Protein AF-0000000068949629 (afdb_homodimer)

pLDDT: mean 82.86, std 16.63, range [38.22, 98.19]

Sequence (214 aa):
MLRVTVELIPDGQEEYCRTLGRIEIDNVLGESLTTGAYRIVMDEFDARIPAQCSTFRTIASLDNVERDLVRPMQLVGMALSVVAPVKRTMHSSQNEPQGVVLTREAIMLRVTVELIPDGQEEYCRTLGRIEIDNVLGESLTTGAYRIVMDEFDARIPAQCSTFRTIASLDNVERDLVRPMQLVGMALSVVAPVKRTMHSSQNEPQGVVLTREAI

Structure (mmCIF, N/CA/C/O backbone):
data_AF-0000000068949629-model_v1
#
loop_
_entity.id
_entity.type
_entity.pdbx_description
1 polymer 'Uncharacterized protein'
#
loop_
_atom_site.group_PDB
_atom_site.id
_atom_site.type_symbol
_atom_site.label_atom_id
_atom_site.label_alt_id
_atom_site.label_comp_id
_atom_site.label_asym_id
_atom_site.label_entity_id
_atom_site.label_seq_id
_atom_site.pdbx_PDB_ins_code
_atom_site.Cartn_x
_atom_site.Cartn_y
_atom_site.Cartn_z
_atom_site.occupancy
_atom_site.B_iso_or_equiv
_atom_site.auth_seq_id
_atom_site.auth_comp_id
_atom_site.auth_asym_id
_atom_site.auth_atom_id
_atom_site.pdbx_PDB_model_num
ATOM 1 N N . MET A 1 1 ? 6.242 -8.469 -11.344 1 93.5 1 MET A N 1
ATOM 2 C CA . MET A 1 1 ? 6.574 -7.355 -10.461 1 93.5 1 MET A CA 1
ATOM 3 C C . MET A 1 1 ? 5.34 -6.508 -10.172 1 93.5 1 MET A C 1
ATOM 5 O O . MET A 1 1 ? 4.523 -6.258 -11.062 1 93.5 1 MET A O 1
ATOM 9 N N . LEU A 1 2 ? 5.125 -6.215 -8.898 1 95.88 2 LEU A N 1
ATOM 10 C CA . LEU A 1 2 ? 4.121 -5.219 -8.539 1 95.88 2 LEU A CA 1
ATOM 11 C C . LEU A 1 2 ? 4.766 -3.852 -8.336 1 95.88 2 LEU A C 1
ATOM 13 O O . LEU A 1 2 ? 5.84 -3.75 -7.738 1 95.88 2 LEU A O 1
ATOM 17 N N . ARG A 1 3 ? 4.121 -2.867 -8.859 1 97.88 3 ARG A N 1
ATOM 18 C CA . ARG A 1 3 ? 4.508 -1.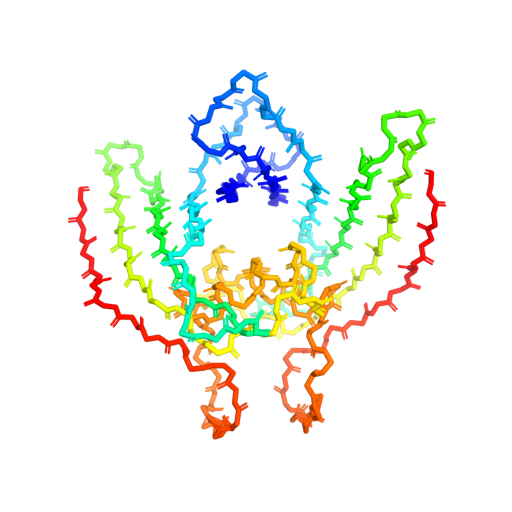482 -8.609 1 97.88 3 ARG A CA 1
ATOM 19 C C . ARG A 1 3 ? 3.395 -0.724 -7.891 1 97.88 3 ARG A C 1
ATOM 21 O O . ARG A 1 3 ? 2.236 -0.764 -8.312 1 97.88 3 ARG A O 1
ATOM 28 N N . VAL A 1 4 ? 3.73 -0.126 -6.848 1 98.19 4 VAL A N 1
ATOM 29 C CA . VAL A 1 4 ? 2.799 0.663 -6.051 1 98.19 4 VAL A CA 1
ATOM 30 C C . VAL A 1 4 ? 3.215 2.133 -6.074 1 98.19 4 VAL A C 1
ATOM 32 O O . VAL A 1 4 ? 4.359 2.465 -5.762 1 98.19 4 VAL A O 1
ATOM 35 N N . THR A 1 5 ? 2.33 2.975 -6.453 1 98 5 THR A N 1
ATOM 36 C CA . THR A 1 5 ? 2.582 4.41 -6.441 1 98 5 THR A CA 1
ATOM 37 C C . THR A 1 5 ? 1.659 5.113 -5.449 1 98 5 THR A C 1
ATOM 39 O O . THR A 1 5 ? 0.444 4.902 -5.469 1 98 5 THR A O 1
ATOM 42 N N . VAL A 1 6 ? 2.232 5.848 -4.613 1 97.19 6 VAL A N 1
ATOM 43 C CA . VAL A 1 6 ? 1.479 6.613 -3.629 1 97.19 6 VAL A CA 1
ATOM 44 C C . VAL A 1 6 ? 1.576 8.102 -3.949 1 97.19 6 VAL A C 1
ATOM 46 O O . VAL A 1 6 ? 2.674 8.664 -3.986 1 97.19 6 VAL A O 1
ATOM 49 N N . GLU A 1 7 ? 0.42 8.672 -4.102 1 96.31 7 GLU A N 1
ATOM 50 C CA . GLU A 1 7 ? 0.362 10.078 -4.48 1 96.31 7 GLU A CA 1
ATOM 51 C C . GLU A 1 7 ? -0.473 10.883 -3.486 1 96.31 7 GLU A C 1
ATOM 53 O O . GLU A 1 7 ? -1.421 10.359 -2.898 1 96.31 7 GLU A O 1
ATOM 58 N N . LEU A 1 8 ? -0.052 12.094 -3.301 1 94.44 8 LEU A N 1
ATOM 59 C CA . LEU A 1 8 ? -0.839 13.07 -2.559 1 94.44 8 LEU A CA 1
ATOM 60 C C . LEU A 1 8 ? -1.604 13.984 -3.51 1 94.44 8 LEU A C 1
ATOM 62 O O . LEU A 1 8 ? -1.021 14.555 -4.438 1 94.44 8 LEU A O 1
ATOM 66 N N . ILE A 1 9 ? -2.836 14 -3.324 1 94.44 9 ILE A N 1
ATOM 67 C CA . ILE A 1 9 ? -3.689 14.922 -4.059 1 94.44 9 ILE A CA 1
ATOM 68 C C . ILE A 1 9 ? -4.352 15.898 -3.082 1 94.44 9 ILE A C 1
ATOM 70 O O . ILE A 1 9 ? -5.426 15.617 -2.551 1 94.44 9 ILE A O 1
ATOM 74 N N . PRO A 1 10 ? -3.762 17.109 -2.922 1 90.19 10 PRO A N 1
ATOM 75 C CA . PRO A 1 10 ? -4.328 18.047 -1.956 1 90.19 10 PRO A CA 1
ATOM 76 C C . PRO A 1 10 ? -5.719 18.531 -2.354 1 90.19 10 PRO A C 1
ATOM 78 O O . PRO A 1 10 ? -5.934 18.938 -3.502 1 90.19 10 PRO A O 1
ATOM 81 N N . ASP A 1 11 ? -6.598 18.391 -1.507 1 86.88 11 ASP A N 1
ATOM 82 C CA . ASP A 1 11 ? -7.961 18.891 -1.635 1 86.88 11 ASP A CA 1
ATOM 83 C C . ASP A 1 11 ? -8.609 18.406 -2.924 1 86.88 11 ASP A C 1
ATOM 85 O O . ASP A 1 11 ? -9.406 19.125 -3.535 1 86.88 11 ASP A O 1
ATOM 89 N N . GLY A 1 12 ? -8.172 17.328 -3.438 1 85.94 12 GLY A N 1
ATOM 90 C CA . GLY A 1 12 ? -8.766 16.75 -4.629 1 85.94 12 GLY A CA 1
ATOM 91 C C . GLY A 1 12 ? -8.336 17.438 -5.91 1 85.94 12 GLY A C 1
ATOM 92 O O . GLY A 1 12 ? -8.938 17.219 -6.965 1 85.94 12 GLY A O 1
ATOM 93 N N . GLN A 1 13 ? -7.332 18.281 -5.773 1 92.25 13 GLN A N 1
ATOM 94 C CA . GLN A 1 13 ? -6.84 19.016 -6.93 1 92.25 13 GLN A CA 1
ATOM 95 C C . GLN A 1 13 ? -5.711 18.266 -7.625 1 92.25 13 GLN A C 1
ATOM 97 O O . GLN A 1 13 ? -4.555 18.328 -7.199 1 92.25 13 GLN A O 1
ATOM 102 N N . GLU A 1 14 ? -6 17.672 -8.773 1 93.25 14 GLU A N 1
ATOM 103 C CA . GLU A 1 14 ? -5.086 16.797 -9.5 1 93.25 14 GLU A CA 1
ATOM 104 C C . GLU A 1 14 ? -3.855 17.562 -9.977 1 93.25 14 GLU A C 1
ATOM 106 O O . GLU A 1 14 ? -2.779 16.969 -10.133 1 93.25 14 GLU A O 1
ATOM 111 N N . GLU A 1 15 ? -4.059 18.875 -10.203 1 92.81 15 GLU A N 1
ATOM 112 C CA . GLU A 1 15 ? -2.961 19.672 -10.727 1 92.81 15 GLU A CA 1
ATOM 113 C C . GLU A 1 15 ? -1.818 19.766 -9.719 1 92.81 15 GLU A C 1
ATOM 115 O O . GLU A 1 15 ? -0.684 20.078 -10.086 1 92.81 15 GLU A O 1
ATOM 120 N N . TYR A 1 16 ? -2.078 19.531 -8.492 1 91.06 16 TYR A N 1
ATOM 121 C CA . TYR A 1 16 ? -1.06 19.625 -7.457 1 91.06 16 TYR A CA 1
ATOM 122 C C . TYR A 1 16 ? -0.624 18.25 -6.98 1 91.06 16 TYR A C 1
ATOM 124 O O . TYR A 1 16 ? 0.015 18.109 -5.934 1 91.06 16 TYR A O 1
ATOM 132 N N . CYS A 1 17 ? -1.004 17.312 -7.797 1 93.25 17 CYS A N 1
ATOM 133 C CA . CYS A 1 17 ? -0.651 15.93 -7.457 1 93.25 17 CYS A CA 1
ATOM 134 C C . CYS A 1 17 ? 0.861 15.758 -7.391 1 93.25 17 CYS A C 1
ATOM 136 O O . CYS A 1 17 ? 1.589 16.281 -8.242 1 93.25 17 CYS A O 1
ATOM 138 N N . ARG A 1 18 ? 1.323 15.047 -6.328 1 92.75 18 ARG A N 1
ATOM 139 C CA . ARG A 1 18 ? 2.742 14.711 -6.234 1 92.75 18 ARG A CA 1
ATOM 140 C C . ARG A 1 18 ? 2.936 13.281 -5.73 1 92.75 18 ARG A C 1
ATOM 142 O O . ARG A 1 18 ? 2.178 12.812 -4.883 1 92.75 18 ARG A O 1
ATOM 149 N N . THR A 1 19 ? 3.982 12.703 -6.242 1 93.69 19 THR A N 1
ATOM 150 C CA . THR A 1 19 ? 4.312 11.352 -5.82 1 93.69 19 THR A CA 1
ATOM 151 C C . THR A 1 19 ? 5.074 11.367 -4.496 1 93.69 19 THR A C 1
ATOM 153 O O . THR A 1 19 ? 6.066 12.078 -4.355 1 93.69 19 THR A O 1
ATOM 156 N N . LEU A 1 20 ? 4.566 10.609 -3.57 1 93.88 20 LEU A N 1
ATOM 157 C CA . LEU A 1 20 ? 5.191 10.57 -2.254 1 93.88 20 LEU A CA 1
ATOM 158 C C . LEU A 1 20 ? 6.102 9.352 -2.121 1 93.88 20 LEU A C 1
ATOM 160 O O . LEU A 1 20 ? 7.02 9.344 -1.298 1 93.88 20 LEU A O 1
ATOM 164 N N . GLY A 1 21 ? 5.805 8.32 -2.842 1 95.44 21 GLY A N 1
ATOM 165 C CA . GLY A 1 21 ? 6.605 7.109 -2.748 1 95.44 21 GLY A CA 1
ATOM 166 C C . GLY A 1 21 ? 6.25 6.074 -3.799 1 95.44 21 GLY A C 1
ATOM 167 O O . GLY A 1 21 ? 5.191 6.16 -4.426 1 95.44 21 GLY A O 1
ATOM 168 N N . ARG A 1 22 ? 7.199 5.18 -3.973 1 96.88 22 ARG A N 1
ATOM 169 C CA . ARG A 1 22 ? 7.055 4.055 -4.887 1 96.88 22 ARG A CA 1
ATOM 170 C C . ARG A 1 22 ? 7.609 2.771 -4.273 1 96.88 22 ARG A C 1
ATOM 172 O O . ARG A 1 22 ? 8.664 2.789 -3.641 1 96.88 22 ARG A O 1
ATOM 179 N N . ILE A 1 23 ? 6.859 1.724 -4.508 1 97.62 23 ILE A N 1
ATOM 180 C CA . ILE A 1 23 ? 7.297 0.413 -4.035 1 97.62 23 ILE A CA 1
ATOM 181 C C . ILE A 1 23 ? 7.316 -0.573 -5.203 1 97.62 23 ILE A C 1
ATOM 183 O O . ILE A 1 23 ? 6.383 -0.615 -6.004 1 97.62 23 ILE A O 1
ATOM 187 N N . GLU A 1 24 ? 8.336 -1.262 -5.262 1 97.62 24 GLU A N 1
ATOM 188 C CA . GLU A 1 24 ? 8.406 -2.4 -6.176 1 97.62 24 GLU A CA 1
ATOM 189 C C . GLU A 1 24 ? 8.555 -3.711 -5.41 1 97.62 24 GLU A C 1
ATOM 191 O O . GLU A 1 24 ? 9.359 -3.809 -4.48 1 97.62 24 GLU A O 1
ATOM 196 N N . ILE A 1 25 ? 7.766 -4.621 -5.77 1 96.06 25 ILE A N 1
ATOM 197 C CA . ILE A 1 25 ? 7.785 -5.949 -5.164 1 96.06 25 ILE A CA 1
ATOM 198 C C . ILE A 1 25 ? 8.062 -7 -6.238 1 96.06 25 ILE A C 1
ATOM 200 O O . ILE A 1 25 ? 7.227 -7.234 -7.117 1 96.06 25 ILE A O 1
ATOM 204 N N . ASP A 1 26 ? 9.164 -7.648 -6.078 1 95 26 ASP A N 1
ATOM 205 C CA . ASP A 1 26 ? 9.586 -8.648 -7.055 1 95 26 ASP A CA 1
ATOM 206 C C . ASP A 1 26 ? 9.562 -10.047 -6.453 1 95 26 ASP A C 1
ATOM 208 O O . ASP A 1 26 ? 10.031 -10.258 -5.332 1 95 26 ASP A O 1
ATOM 212 N N . ASN A 1 27 ? 8.977 -10.906 -7.242 1 89.69 27 ASN A N 1
ATOM 213 C CA . ASN A 1 27 ? 9.07 -12.312 -6.852 1 89.69 27 ASN A CA 1
ATOM 214 C C . ASN A 1 27 ? 10.453 -12.883 -7.137 1 89.69 27 ASN A C 1
ATOM 216 O O . ASN A 1 27 ? 10.906 -12.891 -8.281 1 89.69 27 ASN A O 1
ATOM 220 N N . VAL A 1 28 ? 11.297 -13.258 -6.16 1 86.25 28 VAL A N 1
ATOM 221 C CA . VAL A 1 28 ? 12.656 -13.734 -6.367 1 86.25 28 VAL A CA 1
ATOM 222 C C . VAL A 1 28 ? 12.695 -15.258 -6.234 1 86.25 28 VAL A C 1
ATOM 224 O O . VAL A 1 28 ? 13.766 -15.867 -6.363 1 86.25 28 VAL A O 1
ATOM 227 N N . LEU A 1 29 ? 11.703 -16 -6.645 1 67.31 29 LEU A N 1
ATOM 228 C CA . LEU A 1 29 ? 11.555 -17.453 -6.637 1 67.31 29 LEU A CA 1
ATOM 229 C C . LEU A 1 29 ? 11.828 -18.016 -5.246 1 67.31 29 LEU A C 1
ATOM 231 O O . LEU A 1 29 ? 12.82 -17.656 -4.605 1 67.31 29 LEU A O 1
ATOM 235 N N . GLY A 1 30 ? 10.906 -18.422 -4.598 1 61.38 30 GLY A N 1
ATOM 236 C CA . GLY A 1 30 ? 10.969 -18.969 -3.252 1 61.38 30 GLY A CA 1
ATOM 237 C C . GLY A 1 30 ? 11.578 -20.359 -3.201 1 61.38 30 GLY A C 1
ATOM 238 O O . GLY A 1 30 ? 12.016 -20.891 -4.223 1 61.38 30 GLY A O 1
ATOM 239 N N . GLU A 1 31 ? 11.812 -20.656 -1.986 1 62 31 GLU A N 1
ATOM 240 C CA . GLU A 1 31 ? 12.445 -21.922 -1.659 1 62 31 GLU A CA 1
ATOM 241 C C . GLU A 1 31 ? 11.508 -23.094 -1.928 1 62 31 GLU A C 1
ATOM 243 O O . GLU A 1 31 ? 11.953 -24.219 -2.119 1 62 31 GLU A O 1
ATOM 248 N N . SER A 1 32 ? 10.258 -22.75 -1.816 1 66.5 32 SER A N 1
ATOM 249 C CA . SER A 1 32 ? 9.312 -23.859 -1.945 1 66.5 32 SER A CA 1
ATOM 250 C C . SER A 1 32 ? 8.305 -23.594 -3.062 1 66.5 32 SER A C 1
ATOM 252 O O . SER A 1 32 ? 8.211 -22.469 -3.572 1 66.5 32 SER A O 1
ATOM 254 N N . LEU A 1 33 ? 7.613 -24.703 -3.314 1 71.12 33 LEU A N 1
ATOM 255 C CA . LEU A 1 33 ? 6.59 -24.625 -4.352 1 71.12 33 LEU A CA 1
ATOM 256 C C . LEU A 1 33 ? 5.387 -23.812 -3.877 1 71.12 33 LEU A C 1
ATOM 258 O O . LEU A 1 33 ? 4.664 -23.234 -4.691 1 71.12 33 LEU A O 1
ATOM 262 N N . THR A 1 34 ? 5.262 -23.812 -2.555 1 77.12 34 THR A N 1
ATOM 263 C CA . THR A 1 34 ? 4.02 -23.25 -2.049 1 77.12 34 THR A CA 1
ATOM 264 C C . THR A 1 34 ? 4.266 -21.859 -1.448 1 77.12 34 THR A C 1
ATOM 266 O O . THR A 1 34 ? 3.32 -21.109 -1.221 1 77.12 34 THR A O 1
ATOM 269 N N . THR A 1 35 ? 5.52 -21.656 -1.197 1 77.69 35 THR A N 1
ATOM 270 C CA . THR A 1 35 ? 5.824 -20.359 -0.59 1 77.69 35 THR A CA 1
ATOM 271 C C . THR A 1 35 ? 6.676 -19.516 -1.525 1 77.69 35 THR A C 1
ATOM 273 O O . THR A 1 35 ? 7.43 -20.047 -2.342 1 77.69 35 THR A O 1
ATOM 276 N N . GLY A 1 36 ? 6.355 -18.281 -1.43 1 81.5 36 GLY A N 1
ATOM 277 C CA . GLY A 1 36 ? 7.113 -17.344 -2.24 1 81.5 36 GLY A CA 1
ATOM 278 C C . GLY A 1 36 ? 7.98 -16.422 -1.416 1 81.5 36 GLY A C 1
ATOM 279 O O . GLY A 1 36 ? 7.777 -16.266 -0.209 1 81.5 36 GLY A O 1
ATOM 280 N N . ALA A 1 37 ? 9.109 -15.992 -2.035 1 89.25 37 ALA A N 1
ATOM 281 C CA . ALA A 1 37 ? 9.984 -14.945 -1.508 1 89.25 37 ALA A CA 1
ATOM 282 C C . ALA A 1 37 ? 9.938 -13.695 -2.389 1 89.25 37 ALA A C 1
ATOM 284 O O . ALA A 1 37 ? 9.867 -13.797 -3.615 1 89.25 37 ALA A O 1
ATOM 285 N N . TYR A 1 38 ? 10.008 -12.617 -1.678 1 93.31 38 TYR A N 1
ATOM 286 C CA . TYR A 1 38 ? 9.875 -11.359 -2.4 1 93.31 38 TYR A CA 1
ATOM 287 C C . TYR A 1 38 ? 10.961 -10.375 -1.983 1 93.31 38 TYR A C 1
ATOM 289 O O . TYR A 1 38 ? 11.383 -10.359 -0.825 1 93.31 38 TYR A O 1
ATOM 297 N N . ARG A 1 39 ? 11.414 -9.609 -2.961 1 96 39 ARG A N 1
ATOM 298 C CA . ARG A 1 39 ? 12.25 -8.438 -2.715 1 96 39 ARG A CA 1
ATOM 299 C C . ARG A 1 39 ? 11.43 -7.152 -2.812 1 96 39 ARG A C 1
ATOM 301 O O . ARG A 1 39 ? 10.703 -6.949 -3.781 1 96 39 ARG A O 1
ATOM 308 N N . ILE A 1 40 ? 11.539 -6.367 -1.819 1 97.06 40 ILE A N 1
ATOM 309 C CA . ILE A 1 40 ? 10.789 -5.121 -1.743 1 97.06 40 ILE A CA 1
ATOM 310 C C . ILE A 1 40 ? 11.75 -3.934 -1.82 1 97.06 40 ILE A C 1
ATOM 312 O O . ILE A 1 40 ? 12.75 -3.887 -1.099 1 97.06 40 ILE A O 1
ATOM 316 N N . VAL A 1 41 ? 11.508 -3 -2.705 1 97.88 41 VAL A N 1
ATOM 317 C CA . VAL A 1 41 ? 12.227 -1.731 -2.777 1 97.88 41 VAL A CA 1
ATOM 318 C C . VAL A 1 41 ? 11.234 -0.572 -2.648 1 97.88 41 VAL A C 1
ATOM 320 O O . VAL A 1 41 ? 10.32 -0.438 -3.459 1 97.88 41 VAL A O 1
ATOM 323 N N . MET A 1 42 ? 11.414 0.208 -1.612 1 97.38 42 MET A N 1
ATOM 324 C CA . MET A 1 42 ? 10.562 1.378 -1.413 1 97.38 42 MET A CA 1
ATOM 325 C C . MET A 1 42 ? 11.383 2.664 -1.478 1 97.38 42 MET A C 1
ATOM 327 O O . MET A 1 42 ? 12.375 2.809 -0.762 1 97.38 42 MET A O 1
ATOM 331 N N . ASP A 1 43 ? 10.984 3.592 -2.332 1 96.06 43 ASP A N 1
ATOM 332 C CA . ASP A 1 43 ? 11.5 4.957 -2.371 1 96.06 43 ASP A CA 1
ATOM 333 C C . ASP A 1 43 ? 10.477 5.945 -1.814 1 96.06 43 ASP A C 1
ATOM 335 O O . ASP A 1 43 ? 9.336 5.992 -2.279 1 96.06 43 ASP A O 1
ATOM 339 N N . GLU A 1 44 ? 10.789 6.602 -0.808 1 94.12 44 GLU A N 1
ATOM 340 C CA . GLU A 1 44 ? 9.961 7.676 -0.267 1 94.12 44 GLU A CA 1
ATOM 341 C C . GLU A 1 44 ? 10.516 9.047 -0.65 1 94.12 44 GLU A C 1
ATOM 343 O O . GLU A 1 44 ? 11.719 9.289 -0.523 1 94.12 44 GLU A O 1
ATOM 348 N N . PHE A 1 45 ? 9.531 9.805 -1.067 1 90.06 45 PHE A N 1
ATOM 349 C CA . PHE A 1 45 ? 9.938 11.117 -1.567 1 90.06 45 PHE A CA 1
ATOM 350 C C . PHE A 1 45 ? 9.508 12.219 -0.603 1 90.06 45 PHE A C 1
ATOM 352 O O . PHE A 1 45 ? 8.352 12.273 -0.185 1 90.06 45 PHE A O 1
ATOM 359 N N . ASP A 1 46 ? 10.344 12.773 0.054 1 75.69 46 ASP A N 1
ATOM 360 C CA . ASP A 1 46 ? 10.031 13.922 0.9 1 75.69 46 ASP A CA 1
ATOM 361 C C . ASP A 1 46 ? 10.172 15.227 0.127 1 75.69 46 ASP A C 1
ATOM 363 O O . ASP A 1 46 ? 11.273 15.594 -0.288 1 75.69 46 ASP A O 1
ATOM 367 N N . ALA A 1 47 ? 9.055 15.719 -0.407 1 61.38 47 ALA A N 1
ATOM 368 C CA . ALA A 1 47 ? 9.219 16.969 -1.154 1 61.38 47 ALA A CA 1
ATOM 369 C C . ALA A 1 47 ? 8.758 18.172 -0.329 1 61.38 47 ALA A C 1
ATOM 371 O O . ALA A 1 47 ? 8.391 19.203 -0.883 1 61.38 47 ALA A O 1
ATOM 372 N N . ARG A 1 48 ? 8.539 17.922 0.964 1 57.22 48 ARG A N 1
ATOM 373 C CA . ARG A 1 48 ? 8.039 19.078 1.728 1 57.22 48 ARG A CA 1
ATOM 374 C C . ARG A 1 48 ? 8.781 20.344 1.339 1 57.22 48 ARG A C 1
ATOM 376 O O . ARG A 1 48 ? 8.211 21.438 1.396 1 57.22 48 ARG A O 1
ATOM 383 N N . ILE A 1 49 ? 10.102 20.125 0.949 1 52.38 49 ILE A N 1
ATOM 384 C CA . ILE A 1 49 ? 10.844 21.328 0.55 1 52.38 49 ILE A CA 1
ATOM 385 C C . ILE A 1 49 ? 11.25 21.219 -0.916 1 52.38 49 ILE A C 1
ATOM 387 O O . ILE A 1 49 ? 12.008 20.312 -1.287 1 52.38 49 ILE A O 1
ATOM 391 N N . PRO A 1 50 ? 10.438 21.781 -1.821 1 53.56 50 PRO A N 1
ATOM 392 C CA . PRO A 1 50 ? 10.75 21.734 -3.254 1 53.56 50 PRO A CA 1
ATOM 393 C C . PRO A 1 50 ? 12.25 21.656 -3.531 1 53.56 50 PRO A C 1
ATOM 395 O O . PRO A 1 50 ? 12.672 20.922 -4.434 1 53.56 50 PRO A O 1
ATOM 398 N N . ALA A 1 51 ? 12.992 22.5 -2.945 1 54.75 51 ALA A N 1
ATOM 399 C CA . ALA A 1 51 ? 14.422 22.609 -3.229 1 54.75 51 ALA A CA 1
ATOM 400 C C . ALA A 1 51 ? 15.195 21.438 -2.629 1 54.75 51 ALA A C 1
ATOM 402 O O . ALA A 1 51 ? 16.375 21.234 -2.936 1 54.75 51 ALA A O 1
ATOM 403 N N . GLN A 1 52 ? 14.562 20.766 -1.768 1 57.16 52 GLN A N 1
ATOM 404 C CA . GLN A 1 52 ? 15.305 19.688 -1.104 1 57.16 52 GLN A CA 1
ATOM 405 C C . GLN A 1 52 ? 14.578 18.359 -1.235 1 57.16 52 GLN A C 1
ATOM 407 O O . GLN A 1 52 ? 13.984 17.875 -0.271 1 57.16 52 GLN A O 1
ATOM 412 N N . CYS A 1 53 ? 14.383 17.938 -2.426 1 64.06 53 CYS A N 1
ATOM 413 C CA . CYS A 1 53 ? 13.758 16.641 -2.646 1 64.06 53 CYS A CA 1
ATOM 414 C C . CYS A 1 53 ? 14.672 15.508 -2.189 1 64.06 53 CYS A C 1
ATOM 416 O O . CYS A 1 53 ? 15.828 15.438 -2.598 1 64.06 53 CYS A O 1
ATOM 418 N N . SER A 1 54 ? 14.375 15.008 -0.952 1 80.19 54 SER A N 1
ATOM 419 C CA . SER A 1 54 ? 15.141 13.852 -0.509 1 80.19 54 SER A CA 1
ATOM 420 C C . SER A 1 54 ? 14.367 12.555 -0.736 1 80.19 54 SER A C 1
ATOM 422 O O . SER A 1 54 ? 13.141 12.539 -0.648 1 80.19 54 SER A O 1
ATOM 424 N N . THR A 1 55 ? 15.133 11.672 -1.27 1 89.12 55 THR A N 1
ATOM 425 C CA . THR A 1 55 ? 14.586 10.328 -1.475 1 89.12 55 THR A CA 1
ATOM 426 C C . THR A 1 55 ? 15.25 9.328 -0.535 1 89.12 55 THR A C 1
ATOM 428 O O . THR A 1 55 ? 16.469 9.312 -0.402 1 89.12 55 THR A O 1
ATOM 431 N N . PHE A 1 56 ? 14.445 8.617 0.227 1 91.88 56 PHE A N 1
ATOM 432 C CA . PHE A 1 56 ? 14.922 7.535 1.079 1 91.88 56 PHE A CA 1
ATOM 433 C C . PHE A 1 56 ? 14.516 6.18 0.508 1 91.88 56 PHE A C 1
ATOM 435 O O . PHE A 1 56 ? 13.359 5.98 0.133 1 91.88 56 PHE A O 1
ATOM 442 N N . ARG A 1 57 ? 15.562 5.324 0.396 1 95.62 57 ARG A N 1
ATOM 443 C CA . ARG A 1 57 ? 15.297 3.998 -0.154 1 95.62 57 ARG A CA 1
ATOM 444 C C . ARG A 1 57 ? 15.43 2.924 0.921 1 95.62 57 ARG A C 1
ATOM 446 O O . ARG A 1 57 ? 16.422 2.891 1.657 1 95.62 57 ARG A O 1
ATOM 453 N N . THR A 1 58 ? 14.461 2.168 1.078 1 96.31 58 THR A N 1
ATOM 454 C CA . THR A 1 58 ? 14.469 0.998 1.948 1 96.31 58 THR A CA 1
ATOM 455 C C . THR A 1 58 ? 14.359 -0.285 1.13 1 96.31 58 THR A C 1
ATOM 457 O O . THR A 1 58 ? 13.477 -0.41 0.279 1 96.31 58 THR A O 1
ATOM 460 N N . ILE A 1 59 ? 15.234 -1.189 1.297 1 96.88 59 ILE A N 1
ATOM 461 C CA . ILE A 1 59 ? 15.203 -2.496 0.649 1 96.88 59 ILE A CA 1
ATOM 462 C C . ILE A 1 59 ? 14.953 -3.582 1.692 1 96.88 59 ILE A C 1
ATOM 464 O O . ILE A 1 59 ? 15.555 -3.57 2.768 1 96.88 59 ILE A O 1
ATOM 468 N N . ALA A 1 60 ? 14.055 -4.461 1.378 1 96.69 60 ALA A N 1
ATOM 469 C CA . ALA A 1 60 ? 13.719 -5.527 2.316 1 96.69 60 ALA A CA 1
ATOM 470 C C . ALA A 1 60 ? 13.422 -6.832 1.581 1 96.69 60 ALA A C 1
ATOM 472 O O . ALA A 1 60 ? 13.297 -6.848 0.354 1 96.69 60 ALA A O 1
ATOM 473 N N . SER A 1 61 ? 13.383 -7.855 2.359 1 93.88 61 SER A N 1
ATOM 474 C CA . SER A 1 61 ? 12.945 -9.156 1.861 1 93.88 61 SER A CA 1
ATOM 475 C C . SER A 1 61 ? 11.742 -9.672 2.641 1 93.88 61 SER A C 1
ATOM 477 O O . SER A 1 61 ? 11.586 -9.367 3.826 1 93.88 61 SER A O 1
ATOM 479 N N . LEU A 1 62 ? 10.906 -10.289 1.984 1 91.88 62 LEU A N 1
ATOM 480 C CA . LEU A 1 62 ? 9.75 -10.977 2.555 1 91.88 62 LEU A CA 1
ATOM 481 C C . LEU A 1 62 ? 9.742 -12.445 2.152 1 91.88 62 LEU A C 1
ATOM 483 O O . LEU A 1 62 ? 9.648 -12.773 0.966 1 91.88 62 LEU A O 1
ATOM 487 N N . ASP A 1 63 ? 9.773 -13.305 3.176 1 87.5 63 ASP A N 1
ATOM 488 C CA . ASP A 1 63 ? 9.883 -14.727 2.887 1 87.5 63 ASP A CA 1
ATOM 489 C C . ASP A 1 63 ? 8.68 -15.492 3.434 1 87.5 63 ASP A C 1
ATOM 491 O O . ASP A 1 63 ? 7.883 -14.945 4.195 1 87.5 63 ASP A O 1
ATOM 495 N N . ASN A 1 64 ? 8.547 -16.703 2.945 1 83.5 64 ASN A N 1
ATOM 496 C CA . ASN A 1 64 ? 7.559 -17.656 3.449 1 83.5 64 ASN A CA 1
ATOM 497 C C . ASN A 1 64 ? 6.137 -17.125 3.273 1 83.5 64 ASN A C 1
ATOM 499 O O . ASN A 1 64 ? 5.309 -17.25 4.18 1 83.5 64 ASN A O 1
ATOM 503 N N . VAL A 1 65 ? 5.977 -16.469 2.119 1 84.25 65 VAL A N 1
ATOM 504 C CA . VAL A 1 65 ? 4.629 -16 1.807 1 84.25 65 VAL A CA 1
ATOM 505 C C . VAL A 1 65 ? 3.867 -17.094 1.051 1 84.25 65 VAL A C 1
ATOM 507 O O . VAL A 1 65 ? 4.359 -17.625 0.051 1 84.25 65 VAL A O 1
ATOM 510 N N . GLU A 1 66 ? 2.752 -17.391 1.527 1 80.81 66 GLU A N 1
ATOM 511 C CA . GLU A 1 66 ? 1.922 -18.359 0.827 1 80.81 66 GLU A CA 1
ATOM 512 C C . GLU A 1 66 ? 1.362 -17.781 -0.469 1 80.81 66 GLU A C 1
ATOM 514 O O . GLU A 1 66 ? 0.375 -17.047 -0.449 1 80.81 66 GLU A O 1
ATOM 519 N N . ARG A 1 67 ? 1.834 -18.109 -1.653 1 70.12 67 ARG A N 1
ATOM 520 C CA . ARG A 1 67 ? 1.58 -17.453 -2.936 1 70.12 67 ARG A CA 1
ATOM 521 C C . ARG A 1 67 ? 0.131 -17.656 -3.371 1 70.12 67 ARG A C 1
ATOM 523 O O . ARG A 1 67 ? -0.468 -16.766 -3.973 1 70.12 67 ARG A O 1
ATOM 530 N N . ASP A 1 68 ? -0.387 -18.828 -3.086 1 75.38 68 ASP A N 1
ATOM 531 C CA . ASP A 1 68 ? -1.714 -19.141 -3.602 1 75.38 68 ASP A CA 1
ATOM 532 C C . ASP A 1 68 ? -2.805 -18.516 -2.744 1 75.38 68 ASP A C 1
ATOM 534 O O . ASP A 1 68 ? -3.963 -18.438 -3.16 1 75.38 68 ASP A O 1
ATOM 538 N N . LEU A 1 69 ? -2.307 -17.906 -1.694 1 73.88 69 LEU A N 1
ATOM 539 C CA . LEU A 1 69 ? -3.322 -17.453 -0.75 1 73.88 69 LEU A CA 1
ATOM 540 C C . LEU A 1 69 ? -3.281 -15.938 -0.59 1 73.88 69 LEU A C 1
ATOM 542 O O . LEU A 1 69 ? -4.227 -15.336 -0.075 1 73.88 69 LEU A O 1
ATOM 546 N N . VAL A 1 70 ? -2.279 -15.352 -1.128 1 84.19 70 VAL A N 1
ATOM 547 C CA . VAL A 1 70 ? -2.127 -13.922 -0.872 1 84.19 70 VAL A CA 1
ATOM 548 C C . VAL A 1 70 ? -2.461 -13.133 -2.135 1 84.19 70 VAL A C 1
ATOM 550 O O . VAL A 1 70 ? -1.8 -13.289 -3.164 1 84.19 70 VAL A O 1
ATOM 553 N N . ARG A 1 71 ? -3.49 -12.344 -2.035 1 88.19 71 ARG A N 1
ATOM 554 C CA . ARG A 1 71 ? -3.867 -11.445 -3.121 1 88.19 71 ARG A CA 1
ATOM 555 C C . ARG A 1 71 ? -2.871 -10.297 -3.254 1 88.19 71 ARG A C 1
ATOM 557 O O . ARG A 1 71 ? -2.156 -9.977 -2.303 1 88.19 71 ARG A O 1
ATOM 564 N N . PRO A 1 72 ? -2.838 -9.703 -4.441 1 91.38 72 PRO A N 1
ATOM 565 C CA . PRO A 1 72 ? -1.855 -8.633 -4.66 1 91.38 72 PRO A CA 1
ATOM 566 C C . PRO A 1 72 ? -1.956 -7.52 -3.623 1 91.38 72 PRO A C 1
ATOM 568 O O . PRO A 1 72 ? -0.936 -7.074 -3.092 1 91.38 72 PRO A O 1
ATOM 571 N N . MET A 1 73 ? -3.186 -7.152 -3.309 1 93.75 73 MET A N 1
ATOM 572 C CA . MET A 1 73 ? -3.34 -6.066 -2.348 1 93.75 73 MET A CA 1
ATOM 573 C C . MET A 1 73 ? -2.838 -6.48 -0.968 1 93.75 73 MET A C 1
ATOM 575 O O . MET A 1 73 ? -2.318 -5.656 -0.216 1 93.75 73 MET A O 1
ATOM 579 N N . GLN A 1 74 ? -3.025 -7.711 -0.698 1 91.69 74 GLN A N 1
ATOM 580 C CA . GLN A 1 74 ? -2.521 -8.242 0.564 1 91.69 74 GLN A CA 1
ATOM 581 C C . GLN A 1 74 ? -0.996 -8.258 0.583 1 91.69 74 GLN A C 1
ATOM 583 O O . GLN A 1 74 ? -0.378 -7.938 1.6 1 91.69 74 GLN A O 1
ATOM 588 N N . LEU A 1 75 ? -0.431 -8.641 -0.496 1 93.25 75 LEU A N 1
ATOM 589 C CA . LEU A 1 75 ? 1.024 -8.656 -0.599 1 93.25 75 LEU A CA 1
ATOM 590 C C . LEU A 1 75 ? 1.595 -7.254 -0.402 1 93.25 75 LEU A C 1
ATOM 592 O O . LEU A 1 75 ? 2.623 -7.086 0.258 1 93.25 75 LEU A O 1
ATOM 596 N N . VAL A 1 76 ? 0.956 -6.254 -0.956 1 95.88 76 VAL A N 1
ATOM 597 C CA . VAL A 1 76 ? 1.382 -4.871 -0.771 1 95.88 76 VAL A CA 1
ATOM 598 C C . VAL A 1 76 ? 1.305 -4.496 0.708 1 95.88 76 VAL A C 1
ATOM 600 O O . VAL A 1 76 ? 2.219 -3.869 1.244 1 95.88 76 VAL A O 1
ATOM 603 N N . GLY A 1 77 ? 0.178 -4.883 1.303 1 94 77 GLY A N 1
ATOM 604 C CA . GLY A 1 77 ? 0.06 -4.648 2.732 1 94 77 GLY A CA 1
ATOM 605 C C . GLY A 1 77 ? 1.175 -5.289 3.537 1 94 77 GLY A C 1
ATOM 606 O O . GLY A 1 77 ? 1.727 -4.668 4.449 1 94 77 GLY A O 1
ATOM 607 N N . MET A 1 78 ? 1.504 -6.496 3.215 1 91.69 78 MET A N 1
ATOM 608 C CA . MET A 1 78 ? 2.59 -7.199 3.889 1 91.69 78 MET A CA 1
ATOM 609 C C . MET A 1 78 ? 3.918 -6.477 3.684 1 91.69 78 MET A C 1
ATOM 611 O O . MET A 1 78 ? 4.699 -6.32 4.625 1 91.69 78 MET A O 1
ATOM 615 N N . ALA A 1 79 ? 4.137 -6.078 2.5 1 95.25 79 ALA A N 1
ATOM 616 C CA . ALA A 1 79 ? 5.375 -5.375 2.178 1 95.25 79 ALA A CA 1
ATOM 617 C C . ALA A 1 79 ? 5.512 -4.098 3.002 1 95.25 79 ALA A C 1
ATOM 619 O O . ALA A 1 79 ? 6.562 -3.84 3.592 1 95.25 79 ALA A O 1
ATOM 620 N N . LEU A 1 80 ? 4.484 -3.35 3.051 1 94.62 80 LEU A N 1
ATOM 621 C CA . LEU A 1 80 ? 4.52 -2.076 3.762 1 94.62 80 LEU A CA 1
ATOM 622 C C . LEU A 1 80 ? 4.711 -2.293 5.258 1 94.62 80 LEU A C 1
ATOM 624 O O . LEU A 1 80 ? 5.324 -1.467 5.938 1 94.62 80 LEU A O 1
ATOM 628 N N . SER A 1 81 ? 4.199 -3.412 5.742 1 90.56 81 SER A N 1
ATOM 629 C CA . SER A 1 81 ? 4.387 -3.721 7.156 1 90.56 81 SER A CA 1
ATOM 630 C C . SER A 1 81 ? 5.859 -3.93 7.484 1 90.56 81 SER A C 1
ATOM 632 O O . SER A 1 81 ? 6.266 -3.797 8.641 1 90.56 81 SER A O 1
ATOM 634 N N . VAL A 1 82 ? 6.566 -4.238 6.527 1 92.56 82 VAL A N 1
ATOM 635 C CA . VAL A 1 82 ? 7.992 -4.477 6.727 1 92.56 82 VAL A CA 1
ATOM 636 C C . VAL A 1 82 ? 8.773 -3.186 6.5 1 92.56 82 VAL A C 1
ATOM 638 O O . VAL A 1 82 ? 9.57 -2.779 7.344 1 92.56 82 VAL A O 1
ATOM 641 N N . VAL A 1 83 ? 8.5 -2.439 5.477 1 94.38 83 VAL A N 1
ATOM 642 C CA . VAL A 1 83 ? 9.367 -1.344 5.055 1 94.38 83 VAL A CA 1
ATOM 643 C C . VAL A 1 83 ? 8.875 -0.032 5.66 1 94.38 83 VAL A C 1
ATOM 645 O O . VAL A 1 83 ? 9.609 0.962 5.684 1 94.38 83 VAL A O 1
ATOM 648 N N . ALA A 1 84 ? 7.695 0.042 6.07 1 92.44 84 ALA A N 1
ATOM 649 C CA . ALA A 1 84 ? 7.125 1.229 6.699 1 92.44 84 ALA A CA 1
ATOM 650 C C . ALA A 1 84 ? 6.289 0.855 7.922 1 92.44 84 ALA A C 1
ATOM 652 O O . ALA A 1 84 ? 5.102 1.177 7.992 1 92.44 84 ALA A O 1
ATOM 653 N N . PRO A 1 85 ? 6.836 0.19 8.867 1 87.38 85 PRO A N 1
ATOM 654 C CA . PRO A 1 85 ? 6.09 -0.253 10.039 1 87.38 85 PRO A CA 1
ATOM 655 C C . PRO A 1 85 ? 5.629 0.909 10.922 1 87.38 85 PRO A C 1
ATOM 657 O O . PRO A 1 85 ? 6.27 1.961 10.945 1 87.38 85 PRO A O 1
ATOM 660 N N . VAL A 1 86 ? 4.449 0.598 11.453 1 80.94 86 VAL A N 1
ATOM 661 C CA . VAL A 1 86 ? 3.973 1.563 12.438 1 80.94 86 VAL A CA 1
ATOM 662 C C . VAL A 1 86 ? 4.469 1.169 13.828 1 80.94 86 VAL A C 1
ATOM 664 O O . VAL A 1 86 ? 4.398 -0.001 14.211 1 80.94 86 VAL A O 1
ATOM 667 N N . LYS A 1 87 ? 5.332 1.923 14.477 1 67.25 87 LYS A N 1
ATOM 668 C CA . LYS A 1 87 ? 5.891 1.63 15.797 1 67.25 87 LYS A CA 1
ATOM 669 C C . LYS A 1 87 ? 4.789 1.367 16.812 1 67.25 87 LYS A C 1
ATOM 671 O O . LYS A 1 87 ? 3.93 2.223 17.047 1 67.25 87 LYS A O 1
ATOM 676 N N . ARG A 1 88 ? 3.928 0.367 16.578 1 53.75 88 ARG A N 1
ATOM 677 C CA . ARG A 1 88 ? 3.07 0.136 17.734 1 53.75 88 ARG A CA 1
ATOM 678 C C . ARG A 1 88 ? 3.838 -0.554 18.859 1 53.75 88 ARG A C 1
ATOM 680 O O . ARG A 1 88 ? 4.867 -1.188 18.609 1 53.75 88 ARG A O 1
ATOM 687 N N . THR A 1 89 ? 3.521 -0.137 19.938 1 44.84 89 THR A N 1
ATOM 688 C CA . THR A 1 89 ? 4.094 -0.907 21.047 1 44.84 89 THR A CA 1
ATOM 689 C C . THR A 1 89 ? 4.121 -2.395 20.703 1 44.84 89 THR A C 1
ATOM 691 O O . THR A 1 89 ? 3.1 -2.969 20.328 1 44.84 89 THR A O 1
ATOM 694 N N . MET A 1 90 ? 5.176 -2.746 20.156 1 38.75 90 MET A N 1
ATOM 695 C CA . MET A 1 90 ? 5.695 -3.855 19.359 1 38.75 90 MET A CA 1
ATOM 696 C C . MET A 1 90 ? 5.215 -5.191 19.922 1 38.75 90 MET A C 1
ATOM 698 O O . MET A 1 90 ? 5.801 -5.723 20.859 1 38.75 90 MET A O 1
ATOM 702 N N . HIS A 1 91 ? 4.078 -5.453 20.328 1 38.22 91 HIS A N 1
ATOM 703 C CA . HIS A 1 91 ? 4.133 -6.883 20.625 1 38.22 91 HIS A CA 1
ATOM 704 C C . HIS A 1 91 ? 4.273 -7.695 19.344 1 38.22 91 HIS A C 1
ATOM 706 O O . HIS A 1 91 ? 3.461 -7.566 18.422 1 38.22 91 HIS A O 1
ATOM 712 N N . SER A 1 92 ? 5.488 -7.754 18.703 1 41.97 92 SER A N 1
ATOM 713 C CA . SER A 1 92 ? 5.914 -8.578 17.578 1 41.97 92 SER A CA 1
ATOM 714 C C . SER A 1 92 ? 5.32 -9.984 17.656 1 41.97 92 SER A C 1
ATOM 716 O O . SER A 1 92 ? 5.605 -10.727 18.594 1 41.97 92 SER A O 1
ATOM 718 N N . SER A 1 93 ? 4.25 -10.156 17.266 1 40.59 93 SER A N 1
ATOM 719 C CA . SER A 1 93 ? 3.83 -11.555 17.312 1 40.59 93 SER A CA 1
ATOM 720 C C . SER A 1 93 ? 4.695 -12.414 16.391 1 40.59 93 SER A C 1
ATOM 722 O O . SER A 1 93 ? 5.02 -12.008 15.273 1 40.59 93 SER A O 1
ATOM 724 N N . GLN A 1 94 ? 5.441 -13.297 16.859 1 41.81 94 GLN A N 1
ATOM 725 C CA . GLN A 1 94 ? 6.363 -14.312 16.375 1 41.81 94 GLN A CA 1
ATOM 726 C C . GLN A 1 94 ? 5.934 -14.852 15.008 1 41.81 94 GLN A C 1
ATOM 728 O O . GLN A 1 94 ? 6.773 -15.227 14.188 1 41.81 94 GLN A O 1
ATOM 733 N N . ASN A 1 95 ? 4.766 -15.203 14.688 1 41.94 95 ASN A N 1
ATOM 734 C CA . ASN A 1 95 ? 4.453 -16.062 13.555 1 41.94 95 ASN A CA 1
ATOM 735 C C . ASN A 1 95 ? 4.176 -15.258 12.289 1 41.94 95 ASN A C 1
ATOM 737 O O . ASN A 1 95 ? 3.443 -15.711 11.406 1 41.94 95 ASN A O 1
ATOM 741 N N . GLU A 1 96 ? 4.418 -14.078 12.148 1 54.44 96 GLU A N 1
ATOM 742 C CA . GLU A 1 96 ? 4.145 -13.156 11.055 1 54.44 96 GLU A CA 1
ATOM 743 C C . GLU A 1 96 ? 5.211 -13.266 9.961 1 54.44 96 GLU A C 1
ATOM 745 O O . GLU A 1 96 ? 6.344 -13.672 10.234 1 54.44 96 GLU A O 1
ATOM 750 N N . PRO A 1 97 ? 4.746 -13.5 8.633 1 55.06 97 PRO A N 1
ATOM 751 C CA . PRO A 1 97 ? 5.812 -13.438 7.629 1 55.06 97 PRO A CA 1
ATOM 752 C C . PRO A 1 97 ? 7.008 -12.609 8.086 1 55.06 97 PRO A C 1
ATOM 754 O O . PRO A 1 97 ? 6.84 -11.625 8.812 1 55.06 97 PRO A O 1
ATOM 757 N N . GLN A 1 98 ? 8.102 -13.43 7.84 1 73.25 98 GLN A N 1
ATOM 758 C CA . GLN A 1 98 ? 9.328 -12.797 8.328 1 73.25 98 GLN A CA 1
ATOM 759 C C . GLN A 1 98 ? 9.852 -11.773 7.328 1 73.25 98 GLN A C 1
ATOM 761 O O . GLN A 1 98 ? 10.188 -12.117 6.195 1 73.25 98 GLN A O 1
ATOM 766 N N . GLY A 1 99 ? 9.469 -10.625 7.402 1 85.5 99 GLY A N 1
ATOM 767 C CA . GLY A 1 99 ? 10.07 -9.539 6.645 1 85.5 99 GLY A CA 1
ATOM 768 C C . GLY A 1 99 ? 11.297 -8.945 7.32 1 85.5 99 GLY A C 1
ATOM 769 O O . GLY A 1 99 ? 11.328 -8.805 8.547 1 85.5 99 GLY A O 1
ATOM 770 N N . VAL A 1 100 ? 12.414 -8.844 6.488 1 90.94 100 VAL A N 1
ATOM 771 C CA . VAL A 1 100 ? 13.648 -8.273 7.027 1 90.94 100 VAL A CA 1
ATOM 772 C C . VAL A 1 100 ? 14.07 -7.07 6.188 1 90.94 100 VAL A C 1
ATOM 774 O O . VAL A 1 100 ? 14.141 -7.152 4.961 1 90.94 100 VAL A O 1
ATOM 777 N N . VAL A 1 101 ? 14.305 -5.988 6.824 1 92.88 101 VAL A N 1
ATOM 778 C CA . VAL A 1 101 ? 14.867 -4.828 6.141 1 92.88 101 VAL A CA 1
ATOM 779 C C . VAL A 1 101 ? 16.359 -5.039 5.91 1 92.88 101 VAL A C 1
ATOM 781 O O . VAL A 1 101 ? 17.109 -5.312 6.852 1 92.88 101 VAL A O 1
ATOM 784 N N . LEU A 1 102 ? 16.781 -4.906 4.727 1 93.88 102 LEU A N 1
ATOM 785 C CA . LEU A 1 102 ? 18.156 -5.156 4.348 1 93.88 102 LEU A CA 1
ATOM 786 C C . LEU A 1 102 ? 18.969 -3.859 4.352 1 93.88 102 LEU A C 1
ATOM 788 O O . LEU A 1 102 ? 20.094 -3.826 4.844 1 93.88 102 LEU A O 1
ATOM 792 N N . THR A 1 103 ? 18.406 -2.811 3.756 1 93.5 103 THR A N 1
ATOM 793 C CA . THR A 1 103 ? 19.078 -1.515 3.709 1 93.5 103 THR A CA 1
ATOM 794 C C . THR A 1 103 ? 18.062 -0.379 3.791 1 93.5 103 THR A C 1
ATOM 796 O O . THR A 1 103 ? 16.891 -0.555 3.43 1 93.5 103 THR A O 1
ATOM 799 N N . ARG A 1 104 ? 18.438 0.67 4.441 1 91.56 104 ARG A N 1
ATOM 800 C CA . ARG A 1 104 ? 17.734 1.941 4.469 1 91.56 104 ARG A CA 1
ATOM 801 C C . ARG A 1 104 ? 18.688 3.115 4.336 1 91.56 104 ARG A C 1
ATOM 803 O O . ARG A 1 104 ? 19.578 3.299 5.172 1 91.56 104 ARG A O 1
ATOM 810 N N . GLU A 1 105 ? 18.547 3.799 3.176 1 91.94 105 GLU A N 1
ATOM 811 C CA . GLU A 1 105 ? 19.516 4.863 2.945 1 91.94 105 GLU A CA 1
ATOM 812 C C . GLU A 1 105 ? 18.891 6.02 2.164 1 91.94 105 GLU A C 1
ATOM 814 O O . GLU A 1 105 ? 17.922 5.824 1.426 1 91.94 105 GLU A O 1
ATOM 819 N N . ALA A 1 106 ? 19.391 7.227 2.359 1 88.38 106 ALA A N 1
ATOM 820 C CA . ALA A 1 106 ? 19.062 8.367 1.504 1 88.38 106 ALA A CA 1
ATOM 821 C C . ALA A 1 106 ? 19.719 8.234 0.134 1 88.38 106 ALA A C 1
ATOM 823 O O . ALA A 1 106 ? 20.875 7.828 0.032 1 88.38 106 ALA A O 1
ATOM 824 N N . ILE A 1 107 ? 18.984 8.57 -0.953 1 85.25 107 ILE A N 1
ATOM 825 C CA . ILE A 1 107 ? 19.562 8.445 -2.285 1 85.25 107 ILE A CA 1
ATOM 826 C C . ILE A 1 107 ? 19.375 9.75 -3.055 1 85.25 107 ILE A C 1
ATOM 828 O O . ILE A 1 107 ? 18.422 10.492 -2.803 1 85.25 107 ILE A O 1
ATOM 832 N N . MET B 1 1 ? -5.84 14 0.177 1 93.62 1 MET B N 1
ATOM 833 C CA . MET B 1 1 ? -6.18 12.648 -0.254 1 93.62 1 MET B CA 1
ATOM 834 C C . MET B 1 1 ? -4.938 11.906 -0.74 1 93.62 1 MET B C 1
ATOM 836 O O . MET B 1 1 ? -4.094 12.484 -1.426 1 93.62 1 MET B O 1
ATOM 840 N N . LEU B 1 2 ? -4.754 10.703 -0.254 1 96 2 LEU B N 1
ATOM 841 C CA . LEU B 1 2 ? -3.748 9.828 -0.836 1 96 2 LEU B CA 1
ATOM 842 C C . LEU B 1 2 ? -4.375 8.891 -1.864 1 96 2 LEU B C 1
ATOM 844 O O . LEU B 1 2 ? -5.465 8.359 -1.645 1 96 2 LEU B O 1
ATOM 848 N N . ARG B 1 3 ? -3.695 8.742 -2.941 1 97.94 3 ARG B N 1
ATOM 849 C CA . ARG B 1 3 ? -4.066 7.754 -3.951 1 97.94 3 ARG B CA 1
ATOM 850 C C . ARG B 1 3 ? -2.965 6.711 -4.125 1 97.94 3 ARG B C 1
ATOM 852 O O . ARG B 1 3 ? -1.794 7.059 -4.289 1 97.94 3 ARG B O 1
ATOM 859 N N . VAL B 1 4 ? -3.328 5.52 -4.035 1 98.19 4 VAL B N 1
ATOM 860 C CA . VAL B 1 4 ? -2.41 4.398 -4.195 1 98.19 4 VAL B CA 1
ATOM 861 C C . VAL B 1 4 ? -2.799 3.586 -5.426 1 98.19 4 VAL B C 1
ATOM 863 O O . VAL B 1 4 ? -3.947 3.158 -5.562 1 98.19 4 VAL B O 1
ATOM 866 N N . THR B 1 5 ? -1.881 3.404 -6.316 1 98 5 THR B N 1
ATOM 867 C CA . THR B 1 5 ? -2.109 2.576 -7.496 1 98 5 THR B CA 1
ATOM 868 C C . THR B 1 5 ? -1.206 1.346 -7.477 1 98 5 THR B C 1
ATOM 870 O O . THR B 1 5 ? 0.005 1.462 -7.277 1 98 5 THR B O 1
ATOM 873 N N . VAL B 1 6 ? -1.796 0.243 -7.629 1 97.25 6 VAL B N 1
ATOM 874 C CA . VAL B 1 6 ? -1.062 -1.018 -7.672 1 97.25 6 VAL B CA 1
ATOM 875 C C . VAL B 1 6 ? -1.129 -1.608 -9.078 1 97.25 6 VAL B C 1
ATOM 877 O O . VAL B 1 6 ? -2.217 -1.876 -9.594 1 97.25 6 VAL B O 1
ATOM 880 N N . GLU B 1 7 ? 0.042 -1.818 -9.586 1 96.31 7 GLU B N 1
ATOM 881 C CA . GLU B 1 7 ? 0.131 -2.316 -10.961 1 96.31 7 GLU B CA 1
ATOM 882 C C . GLU B 1 7 ? 0.951 -3.6 -11.031 1 96.31 7 GLU B C 1
ATOM 884 O O . GLU B 1 7 ? 1.882 -3.791 -10.242 1 96.31 7 GLU B O 1
ATOM 889 N N . LEU B 1 8 ? 0.543 -4.453 -11.922 1 94.38 8 LEU B N 1
ATOM 890 C CA . LEU B 1 8 ? 1.326 -5.629 -12.281 1 94.38 8 LEU B CA 1
ATOM 891 C C . LEU B 1 8 ? 2.135 -5.375 -13.555 1 94.38 8 LEU B C 1
ATOM 893 O O . LEU B 1 8 ? 1.587 -4.93 -14.562 1 94.38 8 LEU B O 1
ATOM 897 N N . ILE B 1 9 ? 3.363 -5.527 -13.422 1 94.5 9 ILE B N 1
ATOM 898 C CA . ILE B 1 9 ? 4.254 -5.461 -14.578 1 94.5 9 ILE B CA 1
ATOM 899 C C . ILE B 1 9 ? 4.906 -6.824 -14.805 1 94.5 9 ILE B C 1
ATOM 901 O O . ILE B 1 9 ? 5.961 -7.113 -14.234 1 94.5 9 ILE B O 1
ATOM 905 N N . PRO B 1 10 ? 4.324 -7.633 -15.711 1 90.25 10 PRO B N 1
ATOM 906 C CA . PRO B 1 10 ? 4.875 -8.969 -15.922 1 90.25 10 PRO B CA 1
ATOM 907 C C . PRO B 1 10 ? 6.289 -8.945 -16.5 1 90.25 10 PRO B C 1
ATOM 909 O O . PRO B 1 10 ? 6.551 -8.227 -17.469 1 90.25 10 PRO B O 1
ATOM 912 N N . ASP B 1 11 ? 7.137 -9.586 -15.867 1 86.88 11 ASP B N 1
ATOM 913 C CA . ASP B 1 11 ? 8.508 -9.789 -16.328 1 86.88 11 ASP B CA 1
ATOM 914 C C . ASP B 1 11 ? 9.195 -8.453 -16.625 1 86.88 11 ASP B C 1
ATOM 916 O O . ASP B 1 11 ? 10.031 -8.375 -17.531 1 86.88 11 ASP B O 1
ATOM 920 N N . GLY B 1 12 ? 8.758 -7.422 -16.047 1 86.06 12 GLY B N 1
ATOM 921 C CA . GLY B 1 12 ? 9.375 -6.113 -16.219 1 86.06 12 GLY B CA 1
ATOM 922 C C . GLY B 1 12 ? 8.984 -5.449 -17.531 1 86.06 12 GLY B C 1
ATOM 923 O O . GLY B 1 12 ? 9.617 -4.473 -17.953 1 86.06 12 GLY B O 1
ATOM 924 N N . GLN B 1 13 ? 8.008 -6.035 -18.172 1 92.19 13 GLN B N 1
ATOM 925 C CA . GLN B 1 13 ? 7.559 -5.504 -19.453 1 92.19 13 GLN B CA 1
ATOM 926 C C . GLN B 1 13 ? 6.438 -4.488 -19.266 1 92.19 13 GLN B C 1
ATOM 928 O O . GLN B 1 13 ? 5.273 -4.859 -19.109 1 92.19 13 GLN B O 1
ATOM 933 N N . GLU B 1 14 ? 6.738 -3.207 -19.438 1 93.25 14 GLU B N 1
ATOM 934 C CA . GLU B 1 14 ? 5.824 -2.1 -19.172 1 93.25 14 GLU B CA 1
ATOM 935 C C . GLU B 1 14 ? 4.629 -2.121 -20.109 1 93.25 14 GLU B C 1
ATOM 937 O O . GLU B 1 14 ? 3.545 -1.652 -19.766 1 93.25 14 GLU B O 1
ATOM 942 N N . GLU B 1 15 ? 4.883 -2.676 -21.312 1 92.75 15 GLU B N 1
ATOM 943 C CA . GLU B 1 15 ? 3.818 -2.697 -22.312 1 92.75 15 GLU B CA 1
ATOM 944 C C . GLU B 1 15 ? 2.645 -3.555 -21.844 1 92.75 15 GLU B C 1
ATOM 946 O O . GLU B 1 15 ? 1.528 -3.414 -22.359 1 92.75 15 GLU B O 1
ATOM 951 N N . TYR B 1 16 ? 2.852 -4.434 -20.938 1 91.06 16 TYR B N 1
ATOM 952 C CA . TYR B 1 16 ? 1.8 -5.328 -20.453 1 91.06 16 TYR B CA 1
ATOM 953 C C . TYR B 1 16 ? 1.32 -4.922 -19.062 1 91.06 16 TYR B C 1
ATOM 955 O O . TYR B 1 16 ? 0.646 -5.695 -18.391 1 91.06 16 TYR B O 1
ATOM 963 N N . CYS B 1 17 ? 1.711 -3.732 -18.734 1 93.12 17 CYS B N 1
ATOM 964 C CA . CYS B 1 17 ? 1.323 -3.221 -17.438 1 93.12 17 CYS B CA 1
ATOM 965 C C . CYS B 1 17 ? -0.193 -3.164 -17.297 1 93.12 17 CYS B C 1
ATOM 967 O O . CYS B 1 17 ? -0.889 -2.746 -18.219 1 93.12 17 CYS B O 1
ATOM 969 N N . ARG B 1 18 ? -0.698 -3.619 -16.109 1 92.75 18 ARG B N 1
ATOM 970 C CA . ARG B 1 18 ? -2.123 -3.494 -15.82 1 92.75 18 ARG B CA 1
ATOM 971 C C . ARG B 1 18 ? -2.354 -3.08 -14.375 1 92.75 18 ARG B C 1
ATOM 973 O O . ARG B 1 18 ? -1.627 -3.512 -13.477 1 92.75 18 ARG B O 1
ATOM 980 N N . THR B 1 19 ? -3.389 -2.314 -14.227 1 93.75 19 THR B N 1
ATOM 981 C CA . THR B 1 19 ? -3.752 -1.881 -12.883 1 93.75 19 THR B CA 1
ATOM 982 C C . THR B 1 19 ? -4.551 -2.961 -12.164 1 93.75 19 THR B C 1
ATOM 984 O O . THR B 1 19 ? -5.547 -3.461 -12.695 1 93.75 19 THR B O 1
ATOM 987 N N . LEU B 1 20 ? -4.086 -3.297 -11.016 1 93.94 20 LEU B N 1
ATOM 988 C CA . LEU B 1 20 ? -4.75 -4.344 -10.242 1 93.94 20 LEU B CA 1
ATOM 989 C C . LEU B 1 20 ? -5.688 -3.736 -9.203 1 93.94 20 LEU B C 1
ATOM 991 O O . LEU B 1 20 ? -6.637 -4.391 -8.758 1 93.94 20 LEU B O 1
ATOM 995 N N . GLY B 1 21 ? -5.383 -2.555 -8.75 1 95.5 21 GLY B N 1
ATOM 996 C CA . GLY B 1 21 ? -6.207 -1.924 -7.734 1 95.5 21 GLY B CA 1
ATOM 997 C C . GLY B 1 21 ? -5.836 -0.477 -7.473 1 95.5 21 GLY B C 1
ATOM 998 O O . GLY B 1 21 ? -4.754 -0.031 -7.859 1 95.5 21 GLY B O 1
ATOM 999 N N . ARG B 1 22 ? -6.793 0.188 -6.871 1 96.94 22 ARG B N 1
ATOM 1000 C CA . ARG B 1 22 ? -6.637 1.581 -6.465 1 96.94 22 ARG B CA 1
ATOM 1001 C C . ARG B 1 22 ? -7.23 1.815 -5.078 1 96.94 22 ARG B C 1
ATOM 1003 O O . ARG B 1 22 ? -8.312 1.302 -4.766 1 96.94 22 ARG B O 1
ATOM 1010 N N . ILE B 1 23 ? -6.496 2.59 -4.328 1 97.62 23 ILE B N 1
ATOM 1011 C CA . ILE B 1 23 ? -6.965 2.955 -2.996 1 97.62 23 ILE B CA 1
ATOM 1012 C C . ILE B 1 23 ? -6.965 4.477 -2.848 1 97.62 23 ILE B C 1
ATOM 1014 O O . ILE B 1 23 ? -6.004 5.145 -3.236 1 97.62 23 ILE B O 1
ATOM 1018 N N . GLU B 1 24 ? -8 4.93 -2.342 1 97.62 24 GLU B N 1
ATOM 1019 C CA . GLU B 1 24 ? -8.062 6.328 -1.929 1 97.62 24 GLU B CA 1
ATOM 1020 C C . GLU B 1 24 ? -8.25 6.449 -0.419 1 97.62 24 GLU B C 1
ATOM 1022 O O . GLU B 1 24 ? -9.078 5.754 0.167 1 97.62 24 GLU B O 1
ATOM 1027 N N . ILE B 1 25 ? -7.461 7.258 0.148 1 96.06 25 ILE B N 1
ATOM 1028 C CA . ILE B 1 25 ? -7.516 7.516 1.582 1 96.06 25 ILE B CA 1
ATOM 1029 C C . ILE B 1 25 ? -7.777 9 1.831 1 96.06 25 ILE B C 1
ATOM 1031 O O . ILE B 1 25 ? -6.922 9.844 1.55 1 96.06 25 ILE B O 1
ATOM 1035 N N . ASP B 1 26 ? -8.891 9.25 2.426 1 95 26 ASP B N 1
ATOM 1036 C CA . ASP B 1 26 ? -9.297 10.625 2.678 1 95 26 ASP B CA 1
ATOM 1037 C C . ASP B 1 26 ? -9.305 10.93 4.176 1 95 26 ASP B C 1
ATOM 1039 O O . ASP B 1 26 ? -9.812 10.141 4.973 1 95 26 ASP B O 1
ATOM 1043 N N . ASN B 1 27 ? -8.711 12.062 4.438 1 89.81 27 ASN B N 1
ATOM 1044 C CA . ASN B 1 27 ? -8.828 12.539 5.809 1 89.81 27 ASN B CA 1
ATOM 1045 C C . ASN B 1 27 ? -10.219 13.117 6.086 1 89.81 27 ASN B C 1
ATOM 1047 O O . ASN B 1 27 ? -10.648 14.062 5.422 1 89.81 27 ASN B O 1
ATOM 1051 N N . VAL B 1 28 ? -11.07 12.547 6.922 1 86.69 28 VAL B N 1
ATOM 1052 C CA . VAL B 1 28 ? -12.43 13.008 7.168 1 86.69 28 VAL B CA 1
ATOM 1053 C C . VAL B 1 28 ? -12.492 13.773 8.492 1 86.69 28 VAL B C 1
ATOM 1055 O O . VAL B 1 28 ? -13.555 14.234 8.898 1 86.69 28 VAL B O 1
ATOM 1058 N N . LEU B 1 29 ? -11.461 14.5 8.906 1 67.69 29 LEU B N 1
ATOM 1059 C CA . LEU B 1 29 ? -11.32 15.32 10.102 1 67.69 29 LEU B CA 1
ATOM 1060 C C . LEU B 1 29 ? -11.641 14.516 11.359 1 67.69 29 LEU B C 1
ATOM 1062 O O . LEU B 1 29 ? -12.633 13.773 11.383 1 67.69 29 LEU B O 1
ATOM 1066 N N . GLY B 1 30 ? -10.742 14.203 12.086 1 61.44 30 GLY B N 1
ATOM 1067 C CA . GLY B 1 30 ? -10.852 13.406 13.297 1 61.44 30 GLY B CA 1
ATOM 1068 C C . GLY B 1 30 ? -11.5 14.148 14.453 1 61.44 30 GLY B C 1
ATOM 1069 O O . GLY B 1 30 ? -11.898 15.305 14.305 1 61.44 30 GLY B O 1
ATOM 1070 N N . GLU B 1 31 ? -11.789 13.312 15.352 1 61.84 31 GLU B N 1
ATOM 1071 C CA . GLU B 1 31 ? -12.461 13.766 16.578 1 61.84 31 GLU B CA 1
ATOM 1072 C C . GLU B 1 31 ? -11.539 14.641 17.406 1 61.84 31 GLU B C 1
ATOM 1074 O O . GLU B 1 31 ? -12.008 15.445 18.219 1 61.84 31 GLU B O 1
ATOM 1079 N N . SER B 1 32 ? -10.281 14.336 17.219 1 66.69 32 SER B N 1
ATOM 1080 C CA . SER B 1 32 ? -9.352 15.062 18.078 1 66.69 32 SER B CA 1
ATOM 1081 C C . SER B 1 32 ? -8.312 15.812 17.25 1 66.69 32 SER B C 1
ATOM 1083 O O . SER B 1 32 ? -8.18 15.578 16.047 1 66.69 32 SER B O 1
ATOM 1085 N N . LEU B 1 33 ? -7.645 16.656 18.031 1 70.88 33 LEU B N 1
ATOM 1086 C CA . LEU B 1 33 ? -6.59 17.453 17.406 1 70.88 33 LEU B CA 1
ATOM 1087 C C . LEU B 1 33 ? -5.391 16.578 17.047 1 70.88 33 LEU B C 1
ATOM 1089 O O . LEU B 1 33 ? -4.641 16.906 16.125 1 70.88 33 LEU B O 1
ATOM 1093 N N . THR B 1 34 ? -5.305 15.484 17.828 1 76.94 34 THR B N 1
ATOM 1094 C CA . THR B 1 34 ? -4.07 14.719 17.672 1 76.94 34 THR B CA 1
ATOM 1095 C C . THR B 1 34 ? -4.312 13.445 16.875 1 76.94 34 THR B C 1
ATOM 1097 O O . THR B 1 34 ? -3.365 12.812 16.406 1 76.94 34 THR B O 1
ATOM 1100 N N . THR B 1 35 ? -5.57 13.148 16.812 1 77.56 35 THR B N 1
ATOM 1101 C CA . THR B 1 35 ? -5.875 11.914 16.078 1 77.56 35 THR B CA 1
ATOM 1102 C C . THR B 1 35 ? -6.684 12.219 14.828 1 77.56 35 THR B C 1
ATOM 1104 O O . THR B 1 35 ? -7.422 13.203 14.781 1 77.56 35 T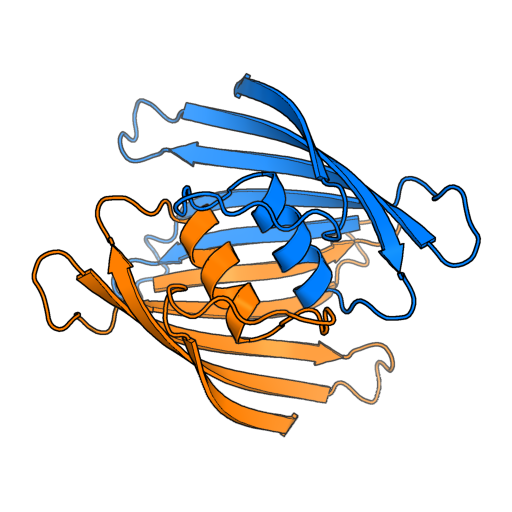HR B O 1
ATOM 1107 N N . GLY B 1 36 ? -6.355 11.43 13.875 1 81.81 36 GLY B N 1
ATOM 1108 C CA . GLY B 1 36 ? -7.07 11.57 12.617 1 81.81 36 GLY B CA 1
ATOM 1109 C C . GLY B 1 36 ? -7.949 10.383 12.289 1 81.81 36 GLY B C 1
ATOM 1110 O O . GLY B 1 36 ? -7.77 9.297 12.852 1 81.81 36 GLY B O 1
ATOM 1111 N N . ALA B 1 37 ? -9.055 10.672 11.555 1 89.31 37 ALA B N 1
ATOM 1112 C CA . ALA B 1 37 ? -9.93 9.664 10.977 1 89.31 37 ALA B CA 1
ATOM 1113 C C . ALA B 1 37 ? -9.852 9.672 9.453 1 89.31 37 ALA B C 1
ATOM 1115 O O . ALA B 1 37 ? -9.758 10.742 8.836 1 89.31 37 ALA B O 1
ATOM 1116 N N . TYR B 1 38 ? -9.93 8.484 8.961 1 93.25 38 TYR B N 1
ATOM 1117 C CA . TYR B 1 38 ? -9.758 8.359 7.52 1 93.25 38 TYR B CA 1
ATOM 1118 C C . TYR B 1 38 ? -10.852 7.473 6.922 1 93.25 38 TYR B C 1
ATOM 1120 O O . TYR B 1 38 ? -11.305 6.523 7.559 1 93.25 38 TYR B O 1
ATOM 1128 N N . ARG B 1 39 ? -11.258 7.844 5.719 1 96 39 ARG B N 1
ATOM 1129 C CA . ARG B 1 39 ? -12.078 6.988 4.871 1 96 39 ARG B CA 1
ATOM 1130 C C . ARG B 1 39 ? -11.242 6.32 3.789 1 96 39 ARG B C 1
ATOM 1132 O O . ARG B 1 39 ? -10.469 6.984 3.092 1 96 39 ARG B O 1
ATOM 1139 N N . ILE B 1 40 ? -11.367 5.059 3.707 1 97 40 ILE B N 1
ATOM 1140 C CA . ILE B 1 40 ? -10.602 4.273 2.748 1 97 40 ILE B CA 1
ATOM 1141 C C . ILE B 1 40 ? -11.539 3.68 1.701 1 97 40 ILE B C 1
ATOM 1143 O O . ILE B 1 40 ? -12.562 3.08 2.043 1 97 40 ILE B O 1
ATOM 1147 N N . VAL B 1 41 ? -11.273 3.871 0.446 1 97.88 41 VAL B N 1
ATOM 1148 C CA . VAL B 1 41 ? -11.969 3.221 -0.659 1 97.88 41 VAL B CA 1
ATOM 1149 C C . VAL B 1 41 ? -10.977 2.438 -1.509 1 97.88 41 VAL B C 1
ATOM 1151 O O . VAL B 1 41 ? -10.031 3.012 -2.061 1 97.88 41 VAL B O 1
ATOM 1154 N N . MET B 1 42 ? -11.156 1.15 -1.57 1 97.38 42 MET B N 1
ATOM 1155 C CA . MET 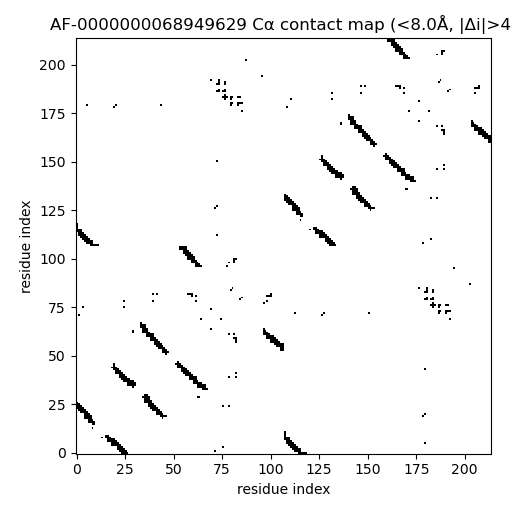B 1 42 ? -10.297 0.303 -2.391 1 97.38 42 MET B CA 1
ATOM 1156 C C . MET B 1 42 ? -11.086 -0.363 -3.508 1 97.38 42 MET B C 1
ATOM 1158 O O . MET B 1 42 ? -12.102 -1.016 -3.248 1 97.38 42 MET B O 1
ATOM 1162 N N . ASP B 1 43 ? -10.648 -0.195 -4.738 1 96.06 43 ASP B N 1
ATOM 1163 C CA . ASP B 1 43 ? -11.141 -0.934 -5.895 1 96.06 43 ASP B CA 1
ATOM 1164 C C . ASP B 1 43 ? -10.117 -1.972 -6.359 1 96.06 43 ASP B C 1
ATOM 1166 O O . ASP B 1 43 ? -8.961 -1.636 -6.625 1 96.06 43 ASP B O 1
ATOM 1170 N N . GLU B 1 44 ? -10.461 -3.18 -6.324 1 94 44 GLU B N 1
ATOM 1171 C CA . GLU B 1 44 ? -9.633 -4.25 -6.871 1 94 44 GLU B CA 1
ATOM 1172 C C . GLU B 1 44 ? -10.148 -4.707 -8.227 1 94 44 GLU B C 1
ATOM 1174 O O . GLU B 1 44 ? -11.352 -4.93 -8.398 1 94 44 GLU B O 1
ATOM 1179 N N . P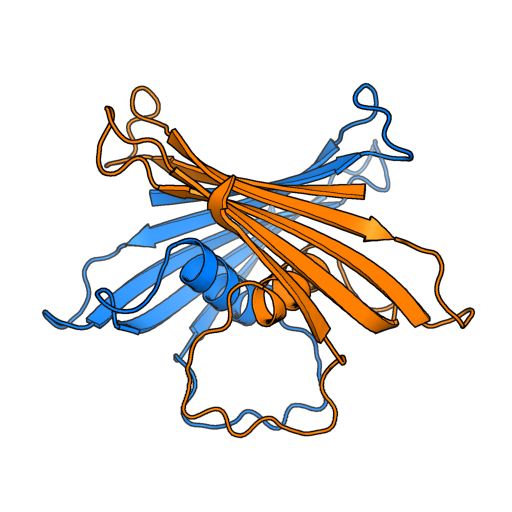HE B 1 45 ? -9.125 -4.816 -9.062 1 89.81 45 PHE B N 1
ATOM 1180 C CA . PHE B 1 45 ? -9.492 -5.152 -10.438 1 89.81 45 PHE B CA 1
ATOM 1181 C C . PHE B 1 45 ? -9.062 -6.574 -10.773 1 89.81 45 PHE B C 1
ATOM 1183 O O . PHE B 1 45 ? -7.914 -6.953 -10.555 1 89.81 45 PHE B O 1
ATOM 1190 N N . ASP B 1 46 ? -9.953 -7.445 -10.883 1 75.19 46 ASP B N 1
ATOM 1191 C CA . ASP B 1 46 ? -9.641 -8.805 -11.32 1 75.19 46 ASP B CA 1
ATOM 1192 C C . ASP B 1 46 ? -9.734 -8.93 -12.836 1 75.19 46 ASP B C 1
ATOM 1194 O O . ASP B 1 46 ? -10.82 -8.805 -13.406 1 75.19 46 ASP B O 1
ATOM 1198 N N . ALA B 1 47 ? -8.562 -8.781 -13.516 1 62 47 ALA B N 1
ATOM 1199 C CA . ALA B 1 47 ? -8.672 -8.883 -14.969 1 62 47 ALA B CA 1
ATOM 1200 C C . ALA B 1 47 ? -8.219 -10.25 -15.461 1 62 47 ALA B C 1
ATOM 1202 O O . ALA B 1 47 ? -7.832 -10.406 -16.625 1 62 47 ALA B O 1
ATOM 1203 N N . ARG B 1 48 ? -7.988 -11.188 -14.5 1 57.38 48 ARG B N 1
ATOM 1204 C CA . ARG B 1 48 ? -7.496 -12.477 -14.984 1 57.38 48 ARG B CA 1
ATOM 1205 C C . ARG B 1 48 ? -8.227 -12.898 -16.25 1 57.38 48 ARG B C 1
ATOM 1207 O O . ARG B 1 48 ? -7.648 -13.57 -17.109 1 57.38 48 ARG B O 1
ATOM 1214 N N . ILE B 1 49 ? -9.539 -12.445 -16.344 1 52.84 49 ILE B N 1
ATOM 1215 C CA . ILE B 1 49 ? -10.258 -12.797 -17.562 1 52.84 49 ILE B CA 1
ATOM 1216 C C . ILE B 1 49 ? -10.648 -11.531 -18.312 1 52.84 49 ILE B C 1
ATOM 1218 O O . ILE B 1 49 ? -11.422 -10.719 -17.797 1 52.84 49 ILE B O 1
ATOM 1222 N N . PRO B 1 50 ? -9.766 -11.133 -19.266 1 54.31 50 PRO B N 1
ATOM 1223 C CA . PRO B 1 50 ? -10.039 -9.922 -20.062 1 54.31 50 PRO B CA 1
ATOM 1224 C C . PRO B 1 50 ? -11.539 -9.656 -20.234 1 54.31 50 PRO B C 1
ATOM 1226 O O . PRO B 1 50 ? -11.969 -8.508 -20.172 1 54.31 50 PRO B O 1
ATOM 1229 N N . ALA B 1 51 ? -12.266 -10.641 -20.594 1 55.31 51 ALA B N 1
ATOM 1230 C CA . ALA B 1 51 ? -13.688 -10.492 -20.906 1 55.31 51 ALA B CA 1
ATOM 1231 C C . ALA B 1 51 ? -14.5 -10.273 -19.625 1 55.31 51 ALA B C 1
ATOM 1233 O O . ALA B 1 51 ? -15.672 -9.891 -19.688 1 55.31 51 ALA B O 1
ATOM 1234 N N . GLN B 1 52 ? -13.891 -10.578 -18.562 1 57.84 52 GLN B N 1
ATOM 1235 C CA . GLN B 1 52 ? -14.672 -10.477 -17.328 1 57.84 52 GLN B CA 1
ATOM 1236 C C . GLN B 1 52 ? -13.969 -9.578 -16.312 1 57.84 52 GLN B C 1
ATOM 1238 O O . GLN B 1 52 ? -13.398 -10.07 -15.328 1 57.84 52 GLN B O 1
ATOM 1243 N N . CYS B 1 53 ? -13.758 -8.383 -16.656 1 63.88 53 CYS B N 1
ATOM 1244 C CA . CYS B 1 53 ? -13.164 -7.434 -15.719 1 63.88 53 CYS B CA 1
ATOM 1245 C C . CYS B 1 53 ? -14.117 -7.141 -14.57 1 63.88 53 CYS B C 1
ATOM 1247 O O . CYS B 1 53 ? -15.273 -6.777 -14.789 1 63.88 53 CYS B O 1
ATOM 1249 N N . SER B 1 54 ? -13.867 -7.816 -13.43 1 80.31 54 SER B N 1
ATOM 1250 C CA . SER B 1 54 ? -14.68 -7.488 -12.258 1 80.31 54 SER B CA 1
ATOM 1251 C C . SER B 1 54 ? -13.922 -6.57 -11.305 1 80.31 54 SER B C 1
ATOM 1253 O O . SER B 1 54 ? -12.695 -6.648 -11.195 1 80.31 54 SER B O 1
ATOM 1255 N N . THR B 1 55 ? -14.688 -5.621 -10.898 1 88.94 55 THR B N 1
ATOM 1256 C CA . THR B 1 55 ? -14.156 -4.699 -9.898 1 88.94 55 THR B CA 1
ATOM 1257 C C . THR B 1 55 ? -14.867 -4.887 -8.562 1 88.94 55 THR B C 1
ATOM 1259 O O . THR B 1 55 ? -16.094 -4.977 -8.508 1 88.94 55 THR B O 1
ATOM 1262 N N . PHE B 1 56 ? -14.109 -5.102 -7.52 1 91.69 56 PHE B N 1
ATOM 1263 C CA . PHE B 1 56 ? -14.617 -5.18 -6.156 1 91.69 56 PHE B CA 1
ATOM 1264 C C . PHE B 1 56 ? -14.219 -3.947 -5.359 1 91.69 56 PHE B C 1
ATOM 1266 O O . PHE B 1 56 ? -13.055 -3.545 -5.371 1 91.69 56 PHE B O 1
ATOM 1273 N N . ARG B 1 57 ? -15.281 -3.346 -4.742 1 95.62 57 ARG B N 1
ATOM 1274 C CA . ARG B 1 57 ? -15.023 -2.141 -3.959 1 95.62 57 ARG B CA 1
ATOM 1275 C C . ARG B 1 57 ? -15.203 -2.408 -2.469 1 95.62 57 ARG B C 1
ATOM 1277 O O . ARG B 1 57 ? -16.219 -2.98 -2.055 1 95.62 57 ARG B O 1
ATOM 1284 N N . THR B 1 58 ? -14.242 -2.133 -1.75 1 96.31 58 THR B N 1
ATOM 1285 C CA . THR B 1 58 ? -14.305 -2.18 -0.293 1 96.31 58 THR B CA 1
ATOM 1286 C C . THR B 1 58 ? -14.188 -0.777 0.297 1 96.31 58 THR B C 1
ATOM 1288 O O . THR B 1 58 ? -13.281 -0.02 -0.058 1 96.31 58 THR B O 1
ATOM 1291 N N . ILE B 1 59 ? -15.094 -0.381 1.129 1 96.88 59 ILE B N 1
ATOM 1292 C CA . ILE B 1 59 ? -15.055 0.896 1.833 1 96.88 59 ILE B CA 1
ATOM 1293 C C . ILE B 1 59 ? -14.852 0.657 3.326 1 96.88 59 ILE B C 1
ATOM 1295 O O . ILE B 1 59 ? -15.484 -0.223 3.914 1 96.88 59 ILE B O 1
ATOM 1299 N N . ALA B 1 60 ? -13.945 1.397 3.885 1 96.69 60 ALA B N 1
ATOM 1300 C CA . ALA B 1 60 ? -13.648 1.23 5.305 1 96.69 60 ALA B CA 1
ATOM 1301 C C . ALA B 1 60 ? -13.344 2.574 5.965 1 96.69 60 ALA B C 1
ATOM 1303 O O . ALA B 1 60 ? -13.195 3.588 5.277 1 96.69 60 ALA B O 1
ATOM 1304 N N . SER B 1 61 ? -13.344 2.527 7.254 1 93.69 61 SER B N 1
ATOM 1305 C CA . SER B 1 61 ? -12.906 3.67 8.047 1 93.69 61 SER B CA 1
ATOM 1306 C C . SER B 1 61 ? -11.734 3.301 8.953 1 93.69 61 SER B C 1
ATOM 1308 O O . SER B 1 61 ? -11.617 2.152 9.383 1 93.69 61 SER B O 1
ATOM 1310 N N . LEU B 1 62 ? -10.898 4.168 9.117 1 91.75 62 LEU B N 1
ATOM 1311 C CA . LEU B 1 62 ? -9.773 4.07 10.039 1 91.75 62 LEU B CA 1
ATOM 1312 C C . LEU B 1 62 ? -9.766 5.238 11.016 1 91.75 62 LEU B C 1
ATOM 1314 O O . LEU B 1 62 ? -9.641 6.395 10.602 1 91.75 62 LEU B O 1
ATOM 1318 N N . ASP B 1 63 ? -9.828 4.891 12.297 1 87.44 63 ASP B N 1
ATOM 1319 C CA . ASP B 1 63 ? -9.945 5.945 13.305 1 87.44 63 ASP B CA 1
ATOM 1320 C C . ASP B 1 63 ? -8.773 5.91 14.281 1 87.44 63 ASP B C 1
ATOM 1322 O O . ASP B 1 63 ? -7.996 4.953 14.289 1 87.44 63 ASP B O 1
ATOM 1326 N N . ASN B 1 64 ? -8.641 7.004 15.008 1 83.25 64 ASN B N 1
ATOM 1327 C CA . ASN B 1 64 ? -7.68 7.113 16.094 1 83.25 64 ASN B CA 1
ATOM 1328 C C . ASN B 1 64 ? -6.246 6.93 15.609 1 83.25 64 ASN B C 1
ATOM 1330 O O . ASN B 1 64 ? -5.453 6.234 16.25 1 83.25 64 ASN B O 1
ATOM 1334 N N . VAL B 1 65 ? -6.035 7.488 14.422 1 84.25 65 VAL B N 1
ATOM 1335 C CA . VAL B 1 65 ? -4.676 7.453 13.898 1 84.25 65 VAL B CA 1
ATOM 1336 C C . VAL B 1 65 ? -3.9 8.68 14.383 1 84.25 65 VAL B C 1
ATOM 1338 O O . VAL B 1 65 ? -4.367 9.812 14.234 1 84.25 65 VAL B O 1
ATOM 1341 N N . GLU B 1 66 ? -2.805 8.453 14.914 1 80.56 66 GLU B N 1
ATOM 1342 C CA . GLU B 1 66 ? -1.967 9.562 15.344 1 80.56 66 GLU B CA 1
ATOM 1343 C C . GLU B 1 66 ? -1.367 10.297 14.148 1 80.56 66 GLU B C 1
ATOM 1345 O O . GLU B 1 66 ? -0.376 9.852 13.57 1 80.56 66 GLU B O 1
ATOM 1350 N N . ARG B 1 67 ? -1.806 11.469 13.727 1 69.56 67 ARG B N 1
ATOM 1351 C CA . ARG B 1 67 ? -1.507 12.156 12.477 1 69.56 67 ARG B CA 1
ATOM 1352 C C . ARG B 1 67 ? -0.049 12.602 12.43 1 69.56 67 ARG B C 1
ATOM 1354 O O . ARG B 1 67 ? 0.581 12.586 11.375 1 69.56 67 ARG B O 1
ATOM 1361 N N . ASP B 1 68 ? 0.416 13.031 13.594 1 74.5 68 ASP B N 1
ATOM 1362 C CA . ASP B 1 68 ? 1.749 13.633 13.594 1 74.5 68 ASP B CA 1
ATOM 1363 C C . ASP B 1 68 ? 2.832 12.555 13.586 1 74.5 68 ASP B C 1
ATOM 1365 O O . ASP B 1 68 ? 3.998 12.844 13.312 1 74.5 68 ASP B O 1
ATOM 1369 N N . LEU B 1 69 ? 2.316 11.336 13.648 1 74.31 69 LEU B N 1
ATOM 1370 C CA . LEU B 1 69 ? 3.322 10.297 13.836 1 74.31 69 LEU B CA 1
ATOM 1371 C C . LEU B 1 69 ? 3.297 9.297 12.688 1 74.31 69 LEU B C 1
ATOM 1373 O O . LEU B 1 69 ? 4.246 8.539 12.492 1 74.31 69 LEU B O 1
ATOM 1377 N N . VAL B 1 70 ? 2.311 9.406 11.883 1 84.31 70 VAL B N 1
ATOM 1378 C CA . VAL B 1 70 ? 2.174 8.383 10.852 1 84.31 70 VAL B CA 1
ATOM 1379 C C . VAL B 1 70 ? 2.553 8.961 9.492 1 84.31 70 VAL B C 1
ATOM 1381 O O . VAL B 1 70 ? 1.922 9.906 9.016 1 84.31 70 VAL B O 1
ATOM 1384 N N . ARG B 1 71 ? 3.592 8.414 8.93 1 88.19 71 ARG B N 1
ATOM 1385 C CA . ARG B 1 71 ? 4.016 8.781 7.582 1 88.19 71 ARG B CA 1
ATOM 1386 C C . ARG B 1 71 ? 3.033 8.258 6.539 1 88.19 71 ARG B C 1
ATOM 1388 O O . ARG B 1 71 ? 2.297 7.305 6.797 1 88.19 71 ARG B O 1
ATOM 1395 N N . PRO B 1 72 ? 3.035 8.898 5.375 1 91.25 72 PRO B N 1
ATOM 1396 C CA . PRO B 1 72 ? 2.076 8.484 4.348 1 91.25 72 PRO B CA 1
ATOM 1397 C C . PRO B 1 72 ? 2.162 6.992 4.027 1 91.25 72 PRO B C 1
ATOM 1399 O O . PRO B 1 72 ? 1.136 6.316 3.938 1 91.25 72 PRO B O 1
ATOM 1402 N N . MET B 1 73 ? 3.387 6.496 3.932 1 93.75 73 MET B N 1
ATOM 1403 C CA . MET B 1 73 ? 3.529 5.086 3.59 1 93.75 73 MET B CA 1
ATOM 1404 C C . MET B 1 73 ? 2.986 4.199 4.707 1 93.75 73 MET B C 1
ATOM 1406 O O . MET B 1 73 ? 2.459 3.117 4.445 1 93.75 73 MET B O 1
ATOM 1410 N N . GLN B 1 74 ? 3.143 4.68 5.875 1 91.75 74 GLN B N 1
ATOM 1411 C CA . GLN B 1 74 ? 2.594 3.953 7.016 1 91.75 74 GLN B CA 1
ATOM 1412 C C . GLN B 1 74 ? 1.068 3.973 6.996 1 91.75 74 GLN B C 1
ATOM 1414 O O . GLN B 1 74 ? 0.426 2.963 7.293 1 91.75 74 GLN B O 1
ATOM 1419 N N . LEU B 1 75 ? 0.529 5.086 6.672 1 93.12 75 LEU B N 1
ATOM 1420 C CA . LEU B 1 75 ? -0.922 5.199 6.582 1 93.12 75 LEU B CA 1
ATOM 1421 C C . LEU B 1 75 ? -1.479 4.246 5.531 1 93.12 75 LEU B C 1
ATOM 1423 O O . LEU B 1 75 ? -2.523 3.625 5.738 1 93.12 75 LEU B O 1
ATOM 1427 N N . VAL B 1 76 ? -0.801 4.121 4.41 1 95.81 76 VAL B N 1
ATOM 1428 C CA . VAL B 1 76 ? -1.211 3.184 3.371 1 95.81 76 VAL B CA 1
ATOM 1429 C C . VAL B 1 76 ? -1.176 1.76 3.918 1 95.8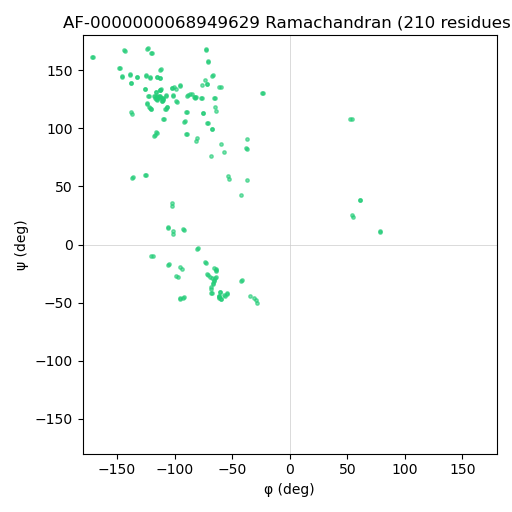1 76 VAL B C 1
ATOM 1431 O O . VAL B 1 76 ? -2.098 0.975 3.686 1 95.81 76 VAL B O 1
ATOM 1434 N N . GLY B 1 77 ? -0.073 1.468 4.609 1 94 77 GLY B N 1
ATOM 1435 C CA . GLY B 1 77 ? 0.004 0.159 5.242 1 94 77 GLY B CA 1
ATOM 1436 C C . GLY B 1 77 ? -1.146 -0.114 6.191 1 94 77 GLY B C 1
ATOM 1437 O O . GLY B 1 77 ? -1.713 -1.208 6.191 1 94 77 GLY B O 1
ATOM 1438 N N . MET B 1 78 ? -1.486 0.841 6.992 1 91.56 78 MET B N 1
ATOM 1439 C CA . MET B 1 78 ? -2.607 0.71 7.918 1 91.56 78 MET B CA 1
ATOM 1440 C C . MET B 1 78 ? -3.914 0.487 7.164 1 91.56 78 MET B C 1
ATOM 1442 O O . MET B 1 78 ? -4.719 -0.364 7.551 1 91.56 78 MET B O 1
ATOM 1446 N N . ALA B 1 79 ? -4.09 1.237 6.152 1 95.12 79 ALA B N 1
ATOM 1447 C CA . ALA B 1 79 ? -5.309 1.119 5.355 1 95.12 79 ALA B CA 1
ATOM 1448 C C . ALA B 1 79 ? -5.449 -0.285 4.773 1 95.12 79 ALA B C 1
ATOM 1450 O O . ALA B 1 79 ? -6.512 -0.899 4.871 1 95.12 79 ALA B O 1
ATOM 1451 N N . LEU B 1 80 ? -4.41 -0.76 4.227 1 94.56 80 LEU B N 1
ATOM 1452 C CA . LEU B 1 80 ? -4.445 -2.07 3.588 1 94.56 80 LEU B CA 1
ATOM 1453 C C . LEU B 1 80 ? -4.684 -3.172 4.617 1 94.56 80 LEU B C 1
ATOM 1455 O O . LEU B 1 80 ? -5.305 -4.191 4.309 1 94.56 80 LEU B O 1
ATOM 1459 N N . SER B 1 81 ? -4.207 -2.945 5.82 1 90.56 81 SER B N 1
ATOM 1460 C CA . SER B 1 81 ? -4.441 -3.924 6.875 1 90.56 81 SER B CA 1
ATOM 1461 C C . SER B 1 81 ? -5.926 -4.055 7.191 1 90.56 81 SER B C 1
ATOM 1463 O O . SER B 1 81 ? -6.367 -5.07 7.73 1 90.56 81 SER B O 1
ATOM 1465 N N . VAL B 1 82 ? -6.613 -3.086 6.871 1 92.5 82 VAL B N 1
ATOM 1466 C CA . VAL B 1 82 ? -8.047 -3.09 7.141 1 92.5 82 VAL B CA 1
ATOM 1467 C C . VAL B 1 82 ? -8.797 -3.633 5.926 1 92.5 82 VAL B C 1
ATOM 1469 O O . VAL B 1 82 ? -9.617 -4.547 6.051 1 92.5 82 VAL B O 1
ATOM 1472 N N . VAL B 1 83 ? -8.5 -3.217 4.75 1 94.38 83 VAL B N 1
ATOM 1473 C CA . VAL B 1 83 ? -9.336 -3.488 3.586 1 94.38 83 VAL B CA 1
ATOM 1474 C C . VAL B 1 83 ? -8.844 -4.75 2.877 1 94.38 83 VAL B C 1
ATOM 1476 O O . VAL B 1 83 ? -9.562 -5.328 2.055 1 94.38 83 VAL B O 1
ATOM 1479 N N . ALA B 1 84 ? -7.668 -5.125 3.086 1 92.5 84 ALA B N 1
ATOM 1480 C CA . ALA B 1 84 ? -7.102 -6.332 2.492 1 92.5 84 ALA B CA 1
ATOM 1481 C C . ALA B 1 84 ? -6.309 -7.129 3.523 1 92.5 84 ALA B C 1
ATOM 1483 O O . ALA B 1 84 ? -5.113 -7.383 3.34 1 92.5 84 ALA B O 1
ATOM 1484 N N . PRO B 1 85 ? -6.895 -7.531 4.574 1 87.38 85 PRO B N 1
ATOM 1485 C CA . PRO B 1 85 ? -6.191 -8.25 5.637 1 87.38 85 PRO B CA 1
ATOM 1486 C C . PRO B 1 85 ? -5.73 -9.641 5.203 1 87.38 85 PRO B C 1
ATOM 1488 O O . PRO B 1 85 ? -6.352 -10.258 4.34 1 87.38 85 PRO B O 1
ATOM 1491 N N . VAL B 1 86 ? -4.578 -9.906 5.793 1 80.75 86 VAL B N 1
ATOM 1492 C CA . VAL B 1 86 ? -4.105 -11.273 5.586 1 80.75 86 VAL B CA 1
ATOM 1493 C C . VAL B 1 86 ? -4.652 -12.18 6.684 1 80.75 86 VAL B C 1
ATOM 1495 O O . VAL B 1 86 ? -4.645 -11.82 7.863 1 80.75 86 VAL B O 1
ATOM 1498 N N . LYS B 1 87 ? -5.535 -13.164 6.418 1 67.38 87 LYS B N 1
ATOM 1499 C CA . LYS B 1 87 ? -6.145 -14.062 7.391 1 67.38 87 LYS B CA 1
ATOM 1500 C C . LYS B 1 87 ? -5.082 -14.734 8.258 1 67.38 87 LYS B C 1
ATOM 1502 O O . LYS B 1 87 ? -4.18 -15.398 7.742 1 67.38 87 LYS B O 1
ATOM 1507 N N . ARG B 1 88 ? -4.254 -14.023 8.922 1 53.94 88 ARG B N 1
ATOM 1508 C CA . ARG B 1 88 ? -3.443 -14.828 9.82 1 53.94 88 ARG B CA 1
ATOM 1509 C C . ARG B 1 88 ? -4.242 -15.242 11.055 1 53.94 88 ARG B C 1
ATOM 1511 O O . ARG B 1 88 ? -5.223 -14.586 11.414 1 53.94 88 ARG B O 1
ATOM 1518 N N . THR B 1 89 ? -4.059 -16.422 11.375 1 45.53 89 THR B N 1
ATOM 1519 C CA . THR B 1 89 ? -4.637 -16.797 12.656 1 45.53 89 THR B CA 1
ATOM 1520 C C . THR B 1 89 ? -4.516 -15.656 13.664 1 45.53 89 THR B C 1
ATOM 1522 O O . THR B 1 89 ? -3.42 -15.359 14.141 1 45.53 89 THR B O 1
ATOM 1525 N N . MET B 1 90 ? -4.988 -14.711 13.25 1 39.12 90 MET B N 1
ATOM 1526 C CA . MET B 1 90 ? -4.754 -13.336 13.688 1 39.12 90 MET B CA 1
ATOM 1527 C C . MET B 1 90 ? -5.121 -13.164 15.156 1 39.12 90 MET B C 1
ATOM 1529 O O . MET B 1 90 ? -6.266 -13.406 15.547 1 39.12 90 MET B O 1
ATOM 1533 N N . HIS B 1 91 ? -4.289 -13.422 15.898 1 39 91 HIS B N 1
ATOM 1534 C CA . HIS B 1 91 ? -4.547 -12.883 17.234 1 39 91 HIS B CA 1
ATOM 1535 C C . HIS B 1 91 ? -4.742 -11.375 17.188 1 39 91 HIS B C 1
ATOM 1537 O O . HIS B 1 91 ? -3.896 -10.648 16.656 1 39 91 HIS B O 1
ATOM 1543 N N . SER B 1 92 ? -5.914 -10.805 16.812 1 41.88 92 SER B N 1
ATOM 1544 C CA . SER B 1 92 ? -6.359 -9.414 16.859 1 41.88 92 SER B CA 1
ATOM 1545 C C . SER B 1 92 ? -5.84 -8.703 18.109 1 41.88 92 SER B C 1
ATOM 1547 O O . SER B 1 92 ? -6.172 -9.086 19.234 1 41.88 92 SER B O 1
ATOM 1549 N N . SER B 1 93 ? -4.738 -8.281 18.062 1 40.91 93 SER B N 1
ATOM 1550 C CA . SER B 1 93 ? -4.391 -7.539 19.281 1 40.91 93 SER B CA 1
ATOM 1551 C C . SER B 1 93 ? -5.258 -6.293 19.422 1 40.91 93 SER B C 1
ATOM 1553 O O . SER B 1 93 ? -5.559 -5.613 18.438 1 40.91 93 SER B O 1
ATOM 1555 N N . GLN B 1 94 ? -6.004 -6.156 20.391 1 41.62 94 GLN B N 1
ATOM 1556 C CA . GLN B 1 94 ? -6.953 -5.172 20.906 1 41.62 94 GLN B CA 1
ATOM 1557 C C . GLN B 1 94 ? -6.504 -3.752 20.578 1 41.62 94 GLN B C 1
ATOM 1559 O O . GLN B 1 94 ? -7.332 -2.854 20.422 1 41.62 94 GLN B O 1
ATOM 1564 N N . ASN B 1 95 ? -5.312 -3.309 20.703 1 42.03 95 ASN B N 1
ATOM 1565 C CA . ASN B 1 95 ? -4.977 -1.89 20.75 1 42.03 95 ASN B CA 1
ATOM 1566 C C . ASN B 1 95 ? -4.637 -1.346 19.375 1 42.03 95 ASN B C 1
ATOM 1568 O O . ASN B 1 95 ? -3.834 -0.419 19.25 1 42.03 95 ASN B O 1
ATOM 1572 N N . GLU B 1 96 ? -4.859 -1.932 18.312 1 54.94 96 GLU B N 1
ATOM 1573 C CA . GLU B 1 96 ? -4.543 -1.591 16.938 1 54.94 96 GLU B CA 1
ATOM 1574 C C . GLU B 1 96 ? -5.574 -0.631 16.344 1 54.94 96 GLU B C 1
ATOM 1576 O O . GLU B 1 96 ? -6.723 -0.598 16.797 1 54.94 96 GLU B O 1
ATOM 1581 N N . PRO B 1 97 ? -5.055 0.555 15.773 1 55.75 97 PRO B N 1
ATOM 1582 C CA . PRO B 1 97 ? -6.09 1.347 15.102 1 55.75 97 PRO B CA 1
ATOM 1583 C C . PRO B 1 97 ? -7.277 0.503 14.656 1 55.75 97 PRO B C 1
ATOM 1585 O O . PRO B 1 97 ? -7.113 -0.665 14.289 1 55.75 97 PRO B O 1
ATOM 1588 N N . GLN B 1 98 ? -8.367 1.189 15.141 1 73.69 98 GLN B N 1
ATOM 1589 C CA . GLN B 1 98 ? -9.594 0.451 14.859 1 73.69 98 GLN B CA 1
ATOM 1590 C C . GLN B 1 98 ? -10.055 0.676 13.422 1 73.69 98 GLN B C 1
ATOM 1592 O O . GLN B 1 98 ? -10.344 1.808 13.023 1 73.69 98 GLN B O 1
ATOM 1597 N N . GLY B 1 99 ? -9.68 -0.091 12.547 1 85.88 99 GLY B N 1
ATOM 1598 C CA . GLY B 1 99 ? -10.227 -0.093 11.195 1 85.88 99 GLY B CA 1
ATOM 1599 C C . GLY B 1 99 ? -11.469 -0.96 11.055 1 85.88 99 GLY B C 1
ATOM 1600 O O . GLY B 1 99 ? -11.539 -2.045 11.633 1 85.88 99 GLY B O 1
ATOM 1601 N N . VAL B 1 100 ? -12.539 -0.326 10.445 1 91.19 100 VAL B N 1
ATOM 1602 C CA . VAL B 1 100 ? -13.781 -1.071 10.242 1 91.19 100 VAL B CA 1
ATOM 1603 C C . VAL B 1 100 ? -14.156 -1.064 8.758 1 91.19 100 VAL B C 1
ATOM 1605 O O . VAL B 1 100 ? -14.172 -0.009 8.125 1 91.19 100 VAL B O 1
ATOM 1608 N N . VAL B 1 101 ? -14.383 -2.199 8.242 1 92.75 101 VAL B N 1
ATOM 1609 C CA . VAL B 1 101 ? -14.906 -2.295 6.879 1 92.75 101 VAL B CA 1
ATOM 1610 C C . VAL B 1 101 ? -16.391 -1.964 6.871 1 92.75 101 VAL B C 1
ATOM 1612 O O . VAL B 1 101 ? -17.172 -2.568 7.613 1 92.75 101 VAL B O 1
ATOM 1615 N N . LEU B 1 102 ? -16.781 -1.061 6.078 1 93.69 102 LEU B N 1
ATOM 1616 C CA . LEU B 1 102 ? -18.156 -0.588 6.023 1 93.69 102 LEU B CA 1
ATOM 1617 C C . LEU B 1 102 ? -18.938 -1.315 4.934 1 93.69 102 LEU B C 1
ATOM 1619 O O . LEU B 1 102 ? -20.078 -1.721 5.152 1 93.69 102 LEU B O 1
ATOM 1623 N N . THR B 1 103 ? -18.344 -1.422 3.758 1 93.25 103 THR B N 1
ATOM 1624 C CA . THR B 1 103 ? -19 -2.113 2.646 1 93.25 103 THR B CA 1
ATOM 1625 C C . THR B 1 103 ? -17.969 -2.844 1.793 1 93.25 103 THR B C 1
ATOM 1627 O O . THR B 1 103 ? -16.797 -2.465 1.767 1 93.25 103 THR B O 1
ATOM 1630 N N . ARG B 1 104 ? -18.359 -3.967 1.28 1 91.5 104 ARG B N 1
ATOM 1631 C CA . ARG B 1 104 ? -17.625 -4.727 0.277 1 91.5 104 ARG B CA 1
ATOM 1632 C C . ARG B 1 104 ? -18.562 -5.27 -0.797 1 91.5 104 ARG B C 1
ATOM 1634 O O . ARG B 1 104 ? -19.469 -6.043 -0.499 1 91.5 104 ARG B O 1
ATOM 1641 N N . GLU B 1 105 ? -18.344 -4.715 -2.016 1 91.81 105 GLU B N 1
ATOM 1642 C CA . GLU B 1 105 ? -19.297 -5.125 -3.053 1 91.81 105 GLU B CA 1
ATOM 1643 C C . GLU B 1 105 ? -18.625 -5.156 -4.426 1 91.81 105 GLU B C 1
ATOM 1645 O O . GLU B 1 105 ? -17.641 -4.453 -4.66 1 91.81 105 GLU B O 1
ATOM 1650 N N . ALA B 1 106 ? -19.109 -6.004 -5.316 1 88.12 106 ALA B N 1
ATOM 1651 C CA . ALA B 1 106 ? -18.734 -5.953 -6.727 1 88.12 106 ALA B CA 1
ATOM 1652 C C . ALA B 1 106 ? -19.359 -4.742 -7.418 1 88.12 106 ALA B C 1
ATOM 1654 O O . ALA B 1 106 ? -20.516 -4.406 -7.176 1 88.12 106 ALA B O 1
ATOM 1655 N N . ILE B 1 107 ? -18.578 -4.059 -8.281 1 84.62 107 ILE B N 1
ATOM 1656 C CA . ILE B 1 107 ? -19.125 -2.885 -8.953 1 84.62 107 ILE B CA 1
ATOM 1657 C C . ILE B 1 107 ? -18.906 -3.002 -10.461 1 84.62 107 ILE B C 1
ATOM 1659 O O . ILE B 1 107 ? -17.953 -3.662 -10.906 1 84.62 107 ILE B O 1
#

Secondary structure (DSSP, 8-state):
-EEEEEEE-GGG-GGG-EEEEEEEEEE---SSSSEEEEEEEEEEEE-SSTT--EEEEEEEEEEEEETTT--HHHHHHHHHHHHS---------TTS-EEEEEEEEE-/-EEEEEEE-GGG-GGG-EEEEEEEEEE---SSSSEEEEEEEEEEEE-SSTT--EEEEEEEEEEEEETTT--HHHHHHHHHHHHS---------TTS-EEEEEEEEE-

Foldseek 3Di:
DDKDWDWDDPPVNCVPIDTFKMKDKDFPQAPDPQKTKIKIWMWGWDCVPVVDTKIKIWIKMWTRHGVVPADPVRVVVLRCCQRPNDPDVCPPDPPRTDMDIDDIDID/DDKDWDWDDPPVNCVPIDTFKMKDKDFPQAPDPQKTKIKIWMWGWDCVPVVDTKIKIWIKMWTRHGVVPADPVRVVVLRCCQRPNDPDVDPPDPPRTDMDIDDIDID

Organism: Cupriavidus necator (strain ATCC 17699 / DSM 428 / KCTC 22496 / NCIMB 10442 / H16 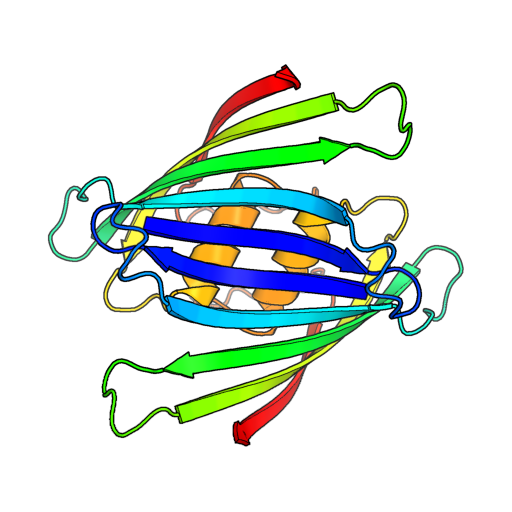/ Stanier 337) (NCBI:txid381666)

Radius of gyration: 16.9 Å; Cα contacts (8 Å, |Δi|>4): 486; chains: 2; bounding box: 39×47×43 Å

Solvent-accessible surface area (backbone atoms only — not comparable to full-atom values): 11448 Å² total; per-residue (Å²): 63,38,39,36,40,34,30,38,22,59,90,75,36,69,90,62,49,43,73,39,32,38,34,39,40,33,74,66,70,36,94,44,96,60,28,31,23,32,40,35,42,36,39,37,40,44,52,92,41,78,92,52,67,43,33,38,36,35,32,31,38,39,36,74,36,50,55,92,73,52,50,7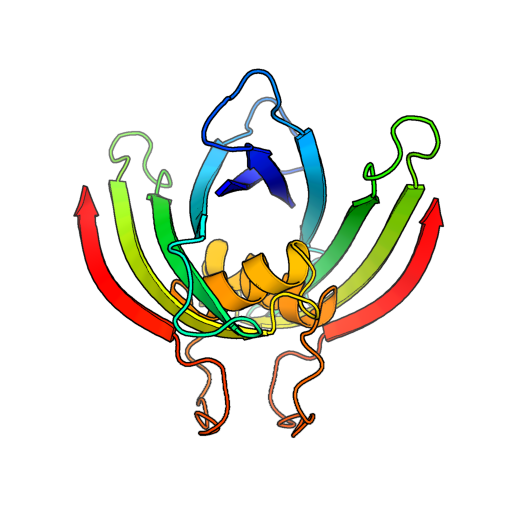1,63,28,50,52,23,55,50,26,52,52,77,32,55,71,88,47,91,68,75,73,66,84,88,50,70,56,52,46,77,74,47,74,45,78,100,60,39,40,35,41,34,28,40,23,57,90,75,36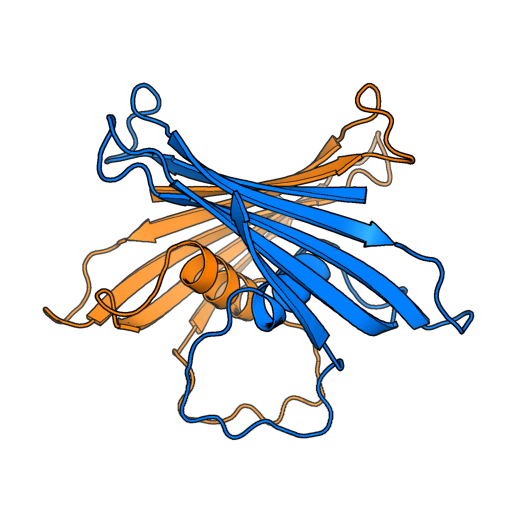,68,92,63,47,42,72,37,31,40,34,38,42,33,76,66,69,35,94,44,97,61,27,32,24,32,41,36,41,35,39,37,41,43,51,93,41,77,92,51,67,42,32,37,36,35,33,30,38,37,34,74,36,51,57,91,72,51,50,72,63,26,49,52,22,54,50,26,54,52,77,32,56,71,90,46,94,58,76,75,64,82,86,50,69,55,53,46,75,74,46,76,45,79,100